Protein AF-A0A842SZ78-F1 (afdb_monomer_lite)

Sequence (292 aa):
MTEKSENNFEYILFEDLKNYINGLKKEDYGFSNILSNRIVTNATIIESKEFAILGAILKEITYEFRYYRQESELREGIKTLERLLNKYISQEYLDLMEIIKDYQDYFKKYRDIIQIDYEQYTTNIDFSLFTVRYCINFLLNEISEQSLPPKLDIIAYGILSEINRILKNTGSTPHILMLKIFLSYFSRLNEYYRYILLTEQKSTKWSENYKKIREKLISGLEKFNNDEEFLLFITELIFDICKQWRLMFMRFLELPKPRLSEKPVFVPEDIKNNLESMVSNLISSELEDEEK

pLDDT: mean 85.87, std 14.57, range [33.53, 98.38]

Structure (mmCIF, N/CA/C/O backbone):
data_AF-A0A842SZ78-F1
#
_entry.id   AF-A0A842SZ78-F1
#
loop_
_atom_site.group_PDB
_atom_site.id
_atom_site.type_symbol
_atom_site.label_atom_id
_atom_site.label_alt_id
_atom_site.label_comp_id
_atom_site.label_asym_id
_atom_site.label_entity_id
_atom_site.label_seq_id
_atom_site.pdbx_PDB_ins_code
_atom_site.Cartn_x
_atom_site.Cartn_y
_atom_site.Cartn_z
_atom_site.occupancy
_atom_site.B_iso_or_equiv
_atom_site.auth_seq_id
_atom_site.auth_comp_id
_atom_site.auth_asym_id
_atom_site.auth_atom_id
_atom_site.pdbx_PDB_model_num
ATOM 1 N N . MET A 1 1 ? 26.358 -16.846 20.271 1.00 47.09 1 MET A N 1
ATOM 2 C CA . MET A 1 1 ? 27.208 -15.721 20.727 1.00 47.09 1 MET A CA 1
ATOM 3 C C . MET A 1 1 ? 28.333 -15.668 19.718 1.00 47.09 1 MET A C 1
ATOM 5 O O . MET A 1 1 ? 29.071 -16.634 19.669 1.00 47.09 1 MET A O 1
ATOM 9 N N . THR A 1 2 ? 28.377 -14.781 18.735 1.00 36.84 2 THR A N 1
ATOM 10 C CA . THR A 1 2 ? 28.246 -13.311 18.650 1.00 36.84 2 THR A CA 1
ATOM 11 C C . THR A 1 2 ? 27.836 -13.014 17.196 1.00 36.84 2 THR A C 1
ATOM 13 O O . THR A 1 2 ? 28.387 -13.646 16.309 1.00 36.84 2 THR A O 1
ATOM 16 N N . GLU A 1 3 ? 26.776 -12.265 16.903 1.00 33.53 3 GLU A N 1
ATOM 17 C CA . GLU A 1 3 ? 26.789 -10.802 16.748 1.00 33.53 3 GLU A CA 1
ATOM 18 C C . GLU A 1 3 ? 25.454 -10.220 17.246 1.00 33.53 3 GLU A C 1
ATOM 20 O O . GLU A 1 3 ? 24.413 -10.313 16.606 1.00 33.53 3 GLU A O 1
ATOM 25 N N . LYS A 1 4 ? 25.477 -9.648 18.450 1.00 44.12 4 LYS A N 1
ATOM 26 C CA . LYS A 1 4 ? 24.409 -8.811 19.009 1.00 44.12 4 LYS A CA 1
ATOM 27 C C . LYS A 1 4 ? 25.041 -7.442 19.258 1.00 44.12 4 LYS A C 1
ATOM 29 O O . LYS A 1 4 ? 25.344 -7.121 20.400 1.00 44.12 4 LYS A O 1
ATOM 34 N N . SER A 1 5 ? 25.338 -6.692 18.197 1.00 46.78 5 SER A N 1
ATOM 35 C CA . SER A 1 5 ? 25.679 -5.263 18.295 1.00 46.78 5 SER A CA 1
ATOM 36 C C . SER A 1 5 ? 25.820 -4.603 16.919 1.00 46.78 5 SER A C 1
ATOM 38 O O . SER A 1 5 ? 26.907 -4.171 16.560 1.00 46.78 5 SER A O 1
ATOM 40 N N . GLU A 1 6 ? 24.732 -4.456 16.170 1.00 43.34 6 GLU A N 1
ATOM 41 C CA . GLU A 1 6 ? 24.643 -3.379 15.178 1.00 43.34 6 GLU A CA 1
ATOM 42 C C . GLU A 1 6 ? 23.270 -2.728 15.341 1.00 43.34 6 GLU A C 1
ATOM 44 O O . GLU A 1 6 ? 22.262 -3.256 14.894 1.00 43.34 6 GLU A O 1
ATOM 49 N N . ASN A 1 7 ? 23.250 -1.660 16.147 1.00 52.38 7 ASN A N 1
ATOM 50 C CA . ASN A 1 7 ? 22.173 -0.690 16.357 1.00 52.38 7 ASN A CA 1
ATOM 51 C C . ASN A 1 7 ? 20.764 -1.155 15.963 1.00 52.38 7 ASN A C 1
ATOM 53 O O . ASN A 1 7 ? 20.345 -0.969 14.821 1.00 52.38 7 ASN A O 1
ATOM 57 N N . ASN A 1 8 ? 19.997 -1.673 16.929 1.00 72.25 8 ASN A N 1
ATOM 58 C CA . ASN A 1 8 ? 18.567 -1.863 16.716 1.00 72.25 8 ASN A CA 1
ATOM 59 C C . ASN A 1 8 ? 17.895 -0.480 16.610 1.00 72.25 8 ASN A C 1
ATOM 61 O O . ASN A 1 8 ? 17.438 0.067 17.607 1.00 72.25 8 ASN A O 1
ATOM 65 N N . PHE A 1 9 ? 17.880 0.100 15.410 1.00 89.38 9 PHE A N 1
ATOM 66 C CA . PHE A 1 9 ? 17.215 1.363 15.095 1.00 89.38 9 PHE A CA 1
ATOM 67 C C . PHE A 1 9 ? 15.686 1.217 14.998 1.00 89.38 9 PHE A C 1
ATOM 69 O O . PHE A 1 9 ? 15.006 2.206 14.728 1.00 89.38 9 PHE A O 1
ATOM 76 N N . GLU A 1 10 ? 15.112 0.032 15.245 1.00 88.81 10 GLU A N 1
ATOM 77 C CA . GLU A 1 10 ? 13.655 -0.170 15.222 1.00 88.81 10 GLU A CA 1
ATOM 78 C C . GLU A 1 10 ? 12.932 0.703 16.249 1.00 88.81 10 GLU A C 1
ATOM 80 O O . GLU A 1 10 ? 11.773 1.056 16.034 1.00 88.81 10 GLU A O 1
ATOM 85 N N . TYR A 1 11 ? 13.605 1.138 17.325 1.00 91.38 11 TYR A N 1
ATOM 86 C CA . TYR A 1 11 ? 13.014 2.093 18.269 1.00 91.38 11 TYR A CA 1
ATOM 87 C C . TYR A 1 11 ? 12.522 3.370 17.565 1.00 91.38 11 TYR A C 1
ATOM 89 O O . TYR A 1 11 ? 11.482 3.902 17.950 1.00 91.38 11 TYR A O 1
ATOM 97 N N . ILE A 1 12 ? 13.203 3.816 16.498 1.00 94.31 12 ILE A N 1
ATOM 98 C CA . ILE A 1 12 ? 12.802 4.978 15.688 1.00 94.31 12 ILE A CA 1
ATOM 99 C C . ILE A 1 12 ? 11.458 4.709 15.002 1.00 94.31 12 ILE A C 1
ATOM 101 O O . ILE A 1 12 ? 10.605 5.590 14.939 1.00 94.31 12 ILE A O 1
ATOM 105 N N . LEU A 1 13 ? 11.226 3.482 14.527 1.00 95.38 13 LEU A N 1
ATOM 106 C CA . LEU A 1 13 ? 9.965 3.103 13.887 1.00 95.38 13 LEU A CA 1
ATOM 107 C C . LEU A 1 13 ? 8.812 3.065 14.893 1.00 95.38 13 LEU A C 1
ATOM 109 O O . LEU A 1 13 ? 7.712 3.532 14.595 1.00 95.38 13 LEU A O 1
ATOM 113 N N . PHE A 1 14 ? 9.062 2.590 16.114 1.00 95.38 14 PHE A N 1
ATOM 114 C CA . PHE A 1 14 ? 8.081 2.676 17.197 1.00 95.38 14 PHE A CA 1
ATOM 115 C C . PHE A 1 14 ? 7.803 4.127 17.622 1.00 95.38 14 PHE A C 1
ATOM 117 O O . PHE A 1 14 ? 6.658 4.472 17.924 1.00 95.38 14 PHE A O 1
ATOM 124 N N . GLU A 1 15 ? 8.813 5.000 17.631 1.00 95.69 15 GLU A N 1
ATOM 125 C CA . GLU A 1 15 ? 8.626 6.440 17.841 1.00 95.69 15 GLU A CA 1
ATOM 126 C C . GLU A 1 15 ? 7.799 7.080 16.720 1.00 95.69 15 GLU A C 1
ATOM 128 O O . GLU A 1 15 ? 6.900 7.877 17.001 1.00 95.69 15 GLU A O 1
ATOM 133 N N . ASP A 1 16 ? 8.031 6.703 15.462 1.00 97.44 16 ASP A N 1
ATOM 134 C CA . ASP A 1 16 ? 7.222 7.158 14.332 1.00 97.44 16 ASP A CA 1
ATOM 135 C C . ASP A 1 16 ? 5.757 6.697 14.467 1.00 97.44 16 ASP A C 1
ATOM 137 O O . ASP A 1 16 ? 4.851 7.501 14.235 1.00 97.44 16 ASP A O 1
ATOM 141 N N . LEU A 1 17 ? 5.492 5.464 14.928 1.00 97.19 17 LEU A N 1
ATOM 142 C CA . LEU A 1 17 ? 4.129 4.994 15.227 1.00 97.19 17 LEU A CA 1
ATOM 143 C C . LEU A 1 17 ? 3.461 5.803 16.349 1.00 97.19 17 LEU A C 1
ATOM 145 O O . LEU A 1 17 ? 2.297 6.188 16.223 1.00 97.19 17 LEU A O 1
ATOM 149 N N . LYS A 1 18 ? 4.186 6.113 17.432 1.00 97.19 18 LYS A N 1
ATOM 150 C CA . LYS A 1 18 ? 3.672 6.971 18.518 1.00 97.19 18 LYS A CA 1
ATOM 151 C C . LYS A 1 18 ? 3.321 8.366 18.003 1.00 97.19 18 LYS A C 1
ATOM 153 O O . LYS A 1 18 ? 2.263 8.905 18.327 1.00 97.19 18 LYS A O 1
ATOM 158 N N . ASN A 1 19 ? 4.185 8.946 17.173 1.00 98.12 19 ASN A N 1
ATOM 159 C CA . ASN A 1 19 ? 3.921 10.239 16.549 1.00 98.12 19 ASN A CA 1
ATOM 160 C C . ASN A 1 19 ? 2.743 10.176 15.572 1.00 98.12 19 ASN A C 1
ATOM 162 O O . ASN A 1 19 ? 1.975 11.134 15.494 1.00 98.12 19 ASN A O 1
ATOM 166 N N . TYR A 1 20 ? 2.555 9.050 14.881 1.00 98.38 20 TYR A N 1
ATOM 167 C CA . TYR A 1 20 ? 1.427 8.853 13.976 1.00 98.38 20 TYR A CA 1
ATOM 168 C C . TYR A 1 20 ? 0.117 8.871 14.767 1.00 98.38 20 TYR A C 1
ATOM 170 O O . TYR A 1 20 ? -0.786 9.630 14.429 1.00 98.38 20 TYR A O 1
ATOM 178 N N . ILE A 1 21 ? 0.055 8.155 15.897 1.00 97.75 21 ILE A N 1
ATOM 179 C CA . ILE A 1 21 ? -1.079 8.218 16.835 1.00 97.75 21 ILE A CA 1
ATOM 180 C C . ILE A 1 21 ? -1.319 9.657 17.321 1.00 97.75 21 ILE A C 1
ATOM 182 O O . ILE A 1 21 ? -2.464 10.102 17.381 1.00 97.75 21 ILE A O 1
ATOM 186 N N . ASN A 1 22 ? -0.265 10.411 17.649 1.00 97.19 22 ASN A N 1
ATOM 187 C CA . ASN A 1 22 ? -0.411 11.810 18.065 1.00 97.19 22 ASN A CA 1
ATOM 188 C C . ASN A 1 22 ? -1.000 12.693 16.952 1.00 97.19 22 ASN A C 1
ATOM 190 O O . ASN A 1 22 ? -1.802 13.578 17.251 1.00 97.19 22 ASN A O 1
ATOM 194 N N . GLY A 1 23 ? -0.631 12.445 15.692 1.00 96.50 23 GLY A N 1
ATOM 195 C CA . GLY A 1 23 ? -1.237 13.083 14.522 1.00 96.50 23 GLY A CA 1
ATOM 196 C C . GLY A 1 23 ? -2.730 12.786 14.419 1.00 96.50 23 GLY A C 1
ATOM 197 O O . GLY A 1 23 ? -3.529 13.716 14.328 1.00 96.50 23 GLY A O 1
ATOM 198 N N . LEU A 1 24 ? -3.114 11.512 14.553 1.00 95.31 24 LEU A N 1
ATOM 199 C CA . LEU A 1 24 ? -4.521 11.098 14.557 1.00 95.31 24 LEU A CA 1
ATOM 200 C C . LEU A 1 24 ? -5.332 11.781 15.665 1.00 95.31 24 LEU A C 1
ATOM 202 O O . LEU A 1 24 ? -6.426 12.273 15.411 1.00 95.31 24 LEU A O 1
ATOM 206 N N . LYS A 1 25 ? -4.792 11.845 16.889 1.00 94.06 25 LYS A N 1
ATOM 207 C CA . LYS A 1 25 ? -5.456 12.476 18.047 1.00 94.06 25 LYS A CA 1
ATOM 208 C C . LYS A 1 25 ? -5.696 13.969 17.871 1.00 94.06 25 LYS A C 1
ATOM 210 O O . LYS A 1 25 ? -6.620 14.508 18.469 1.00 94.06 25 LYS A O 1
ATOM 215 N N . LYS A 1 26 ? -4.837 14.631 17.097 1.00 95.06 26 LYS A N 1
ATOM 216 C CA . LYS A 1 26 ? -4.956 16.050 16.752 1.00 95.06 26 LYS A CA 1
ATOM 217 C C . LYS A 1 26 ? -5.737 16.281 15.457 1.00 95.06 26 LYS A C 1
ATOM 219 O O . LYS A 1 26 ? -5.814 17.423 15.021 1.00 95.06 26 LYS A O 1
ATOM 224 N N . GLU A 1 27 ? -6.264 15.217 14.849 1.00 93.25 27 GLU A N 1
ATOM 225 C CA . GLU A 1 27 ? -6.948 15.248 13.553 1.00 93.25 27 GLU A CA 1
ATOM 226 C C . GLU A 1 27 ? -6.064 15.842 12.425 1.00 93.25 27 GLU A C 1
ATOM 228 O O . GLU A 1 27 ? -6.554 16.312 11.400 1.00 93.25 27 GLU A O 1
ATOM 233 N N . ASP A 1 28 ? -4.730 15.778 12.578 1.00 95.00 28 ASP A N 1
ATOM 234 C CA . ASP A 1 28 ? -3.754 16.202 11.567 1.00 95.00 28 ASP A CA 1
ATOM 235 C C . ASP A 1 28 ? -3.396 15.019 10.653 1.00 95.00 28 ASP A C 1
ATOM 237 O O . ASP A 1 28 ? -2.376 14.323 10.789 1.00 95.00 28 ASP A O 1
ATOM 241 N N . TYR A 1 29 ? -4.294 14.749 9.707 1.00 93.25 29 TYR A N 1
ATOM 242 C CA . TYR A 1 29 ? -4.143 13.656 8.743 1.00 93.25 29 TYR A CA 1
ATOM 243 C C . TYR A 1 29 ? -3.028 13.922 7.723 1.00 93.25 29 TYR A C 1
ATOM 245 O O . TYR A 1 29 ? -2.436 12.977 7.199 1.00 93.25 29 TYR A O 1
ATOM 253 N N . GLY A 1 30 ? -2.693 15.193 7.471 1.00 94.19 30 GLY A N 1
ATOM 254 C CA . GLY A 1 30 ? -1.549 15.571 6.642 1.00 94.19 30 GLY A CA 1
ATOM 255 C C . GLY A 1 30 ? -0.237 15.117 7.278 1.00 94.19 30 GLY A C 1
ATOM 256 O O . GLY A 1 30 ? 0.564 14.433 6.635 1.00 94.19 30 GLY A O 1
ATOM 257 N N . PHE A 1 31 ? -0.060 15.408 8.568 1.00 95.75 31 PHE A N 1
ATOM 258 C CA . PHE A 1 31 ? 1.073 14.931 9.355 1.00 95.75 31 PHE A CA 1
ATOM 259 C C . PHE A 1 31 ? 1.101 13.402 9.472 1.00 95.75 31 PHE A C 1
ATOM 261 O O . PHE A 1 31 ? 2.152 12.790 9.276 1.00 95.75 31 PHE A O 1
ATOM 268 N N . SER A 1 32 ? -0.052 12.766 9.692 1.00 96.88 32 SER A N 1
ATOM 269 C CA . SER A 1 32 ? -0.165 11.298 9.735 1.00 96.88 32 SER A CA 1
ATOM 270 C C . SER A 1 32 ? 0.261 10.656 8.403 1.00 96.88 32 SER A C 1
ATOM 272 O O . SER A 1 32 ? 1.042 9.702 8.381 1.00 96.88 32 SER A O 1
ATOM 274 N N . ASN A 1 33 ? -0.139 11.237 7.267 1.00 94.81 33 ASN A N 1
ATOM 275 C CA . ASN A 1 33 ? 0.314 10.804 5.944 1.00 94.81 33 ASN A CA 1
ATOM 276 C C . ASN A 1 33 ? 1.833 10.996 5.764 1.00 94.81 33 ASN A C 1
ATOM 278 O O . ASN A 1 33 ? 2.501 10.105 5.236 1.00 94.81 33 ASN A O 1
ATOM 282 N N . ILE A 1 34 ? 2.419 12.104 6.234 1.00 95.56 34 ILE A N 1
ATOM 283 C CA . ILE A 1 34 ? 3.882 12.298 6.224 1.00 95.56 34 ILE A CA 1
ATOM 284 C C . ILE A 1 34 ? 4.578 11.196 7.032 1.00 95.56 34 ILE A C 1
ATOM 286 O O . ILE A 1 34 ? 5.536 10.594 6.543 1.00 95.56 34 ILE A O 1
ATOM 290 N N . LEU A 1 35 ? 4.076 10.892 8.228 1.00 97.81 35 LEU A N 1
ATOM 291 C CA . LEU A 1 35 ? 4.635 9.853 9.088 1.00 97.81 35 LEU A CA 1
ATOM 292 C C . LEU A 1 35 ? 4.511 8.458 8.483 1.00 97.81 35 LEU A C 1
ATOM 294 O O . LEU A 1 35 ? 5.480 7.713 8.532 1.00 97.81 35 LEU A O 1
ATOM 298 N N . SER A 1 36 ? 3.400 8.121 7.822 1.00 97.44 36 SER A N 1
ATOM 299 C CA . SER A 1 36 ? 3.283 6.840 7.108 1.00 97.44 36 SER A CA 1
ATOM 300 C C . SER A 1 36 ? 4.388 6.668 6.052 1.00 97.44 36 SER A C 1
ATOM 302 O O . SER A 1 36 ? 5.045 5.631 5.992 1.00 97.44 36 SER A O 1
ATOM 304 N N . ASN A 1 37 ? 4.700 7.722 5.286 1.00 95.94 37 ASN A N 1
ATOM 305 C CA . ASN A 1 37 ? 5.806 7.702 4.325 1.00 95.94 37 ASN A CA 1
ATOM 306 C C . ASN A 1 37 ? 7.177 7.634 5.012 1.00 95.94 37 ASN A C 1
ATOM 308 O O . ASN A 1 37 ? 8.098 7.007 4.480 1.00 95.94 37 ASN A O 1
ATOM 312 N N . ARG A 1 38 ? 7.332 8.284 6.171 1.00 96.75 38 ARG A N 1
ATOM 313 C CA . ARG A 1 38 ? 8.558 8.227 6.974 1.00 96.75 38 ARG A CA 1
ATOM 314 C C . ARG A 1 38 ? 8.800 6.821 7.511 1.00 96.75 38 ARG A C 1
ATOM 316 O O . ARG A 1 38 ? 9.901 6.326 7.318 1.00 96.75 38 ARG A O 1
ATOM 323 N N . ILE A 1 39 ? 7.777 6.163 8.055 1.00 97.94 39 ILE A N 1
ATOM 324 C CA . ILE A 1 39 ? 7.836 4.766 8.503 1.00 97.94 39 ILE A CA 1
ATOM 325 C C . ILE A 1 39 ? 8.307 3.881 7.351 1.00 97.94 39 ILE A C 1
ATOM 327 O O . ILE A 1 39 ? 9.286 3.166 7.511 1.00 97.94 39 ILE A O 1
ATOM 331 N N . VAL A 1 40 ? 7.697 3.997 6.162 1.00 97.56 40 VAL A N 1
ATOM 332 C CA . VAL A 1 40 ? 8.154 3.249 4.975 1.00 97.56 40 VAL A CA 1
ATOM 333 C C . VAL A 1 40 ? 9.622 3.552 4.660 1.00 97.56 40 VAL A C 1
ATOM 335 O O . VAL A 1 40 ? 10.393 2.635 4.418 1.00 97.56 40 VAL A O 1
ATOM 338 N N . THR A 1 41 ? 10.034 4.824 4.681 1.00 96.94 41 THR A N 1
ATOM 339 C CA . THR A 1 41 ? 11.429 5.219 4.396 1.00 96.94 41 THR A CA 1
ATOM 340 C C . THR A 1 41 ? 12.404 4.602 5.391 1.00 96.94 41 THR A C 1
ATOM 342 O O . THR A 1 41 ? 13.341 3.919 4.984 1.00 96.94 41 THR A O 1
ATOM 345 N N . ASN A 1 42 ? 12.170 4.818 6.681 1.00 97.12 42 ASN A N 1
ATOM 346 C CA . ASN A 1 42 ? 13.030 4.349 7.757 1.00 97.12 42 ASN A CA 1
ATOM 347 C C . ASN A 1 42 ? 13.097 2.818 7.753 1.00 97.12 42 ASN A C 1
ATOM 349 O O . ASN A 1 42 ? 14.187 2.258 7.805 1.00 97.12 42 ASN A O 1
ATOM 353 N N . ALA A 1 43 ? 11.958 2.149 7.561 1.00 96.44 43 ALA A N 1
ATOM 354 C CA . ALA A 1 43 ? 11.879 0.698 7.474 1.00 96.44 43 ALA A CA 1
ATOM 355 C C . ALA A 1 43 ? 12.672 0.152 6.279 1.00 96.44 43 ALA A C 1
ATOM 357 O O . ALA A 1 43 ? 13.398 -0.824 6.420 1.00 96.44 43 ALA A O 1
ATOM 358 N N . THR A 1 44 ? 12.623 0.819 5.119 1.00 95.69 44 THR A N 1
ATOM 359 C CA . THR A 1 44 ? 13.429 0.414 3.952 1.00 95.69 44 THR A CA 1
ATOM 360 C C . THR A 1 44 ? 14.931 0.643 4.127 1.00 95.69 44 THR A C 1
ATOM 362 O O . THR A 1 44 ? 15.709 -0.048 3.480 1.00 95.69 44 THR A O 1
ATOM 365 N N . ILE A 1 45 ? 15.348 1.595 4.973 1.00 94.69 45 ILE A N 1
ATOM 366 C CA . ILE A 1 45 ? 16.766 1.861 5.270 1.00 94.69 45 ILE A CA 1
ATOM 367 C C . ILE A 1 45 ? 17.332 0.798 6.212 1.00 94.69 45 ILE A C 1
ATOM 369 O O . ILE A 1 45 ? 18.467 0.372 6.026 1.00 94.69 45 ILE A O 1
ATOM 373 N N . ILE A 1 46 ? 16.549 0.372 7.207 1.00 94.50 46 ILE A N 1
ATOM 374 C CA . ILE A 1 46 ? 16.978 -0.623 8.203 1.00 94.50 46 ILE A CA 1
ATOM 375 C C . ILE A 1 46 ? 16.542 -2.055 7.856 1.00 94.50 46 ILE A C 1
ATOM 377 O O . ILE A 1 46 ? 16.653 -2.950 8.682 1.00 94.50 46 ILE A O 1
ATOM 381 N N . GLU A 1 47 ? 16.033 -2.261 6.640 1.00 94.44 47 GLU A N 1
ATOM 382 C CA . GLU A 1 47 ? 15.565 -3.547 6.107 1.00 94.44 47 GLU A CA 1
ATOM 383 C C . GLU A 1 47 ? 14.440 -4.231 6.917 1.00 94.44 47 GLU A C 1
ATOM 385 O O . GLU A 1 47 ? 14.343 -5.456 6.948 1.00 94.44 47 GLU A O 1
ATOM 390 N N . SER A 1 48 ? 13.545 -3.449 7.534 1.00 94.69 48 SER A N 1
ATOM 391 C CA . SER A 1 48 ? 12.366 -3.978 8.231 1.00 94.69 48 SER A CA 1
ATOM 392 C C . SER A 1 48 ? 11.155 -4.083 7.300 1.00 94.69 48 SER A C 1
ATOM 394 O O . SER A 1 48 ? 10.581 -3.084 6.852 1.00 94.69 48 SER A O 1
ATOM 396 N N . LYS A 1 49 ? 10.730 -5.314 7.020 1.00 95.81 49 LYS A N 1
ATOM 397 C CA . LYS A 1 49 ? 9.625 -5.605 6.100 1.00 95.81 49 LYS A CA 1
ATOM 398 C C . LYS A 1 49 ? 8.269 -5.286 6.711 1.00 95.81 49 LYS A C 1
ATOM 400 O O . LYS A 1 49 ? 7.416 -4.672 6.068 1.00 95.81 49 LYS A O 1
ATOM 405 N N . GLU A 1 50 ? 8.094 -5.683 7.960 1.00 96.50 50 GLU A N 1
ATOM 406 C CA . GLU A 1 50 ? 6.877 -5.561 8.751 1.00 96.50 50 GLU A CA 1
ATOM 407 C C . GLU A 1 50 ? 6.466 -4.093 8.838 1.00 96.50 50 GLU A C 1
ATOM 409 O O . GLU A 1 50 ? 5.344 -3.728 8.485 1.00 96.50 50 GLU A O 1
ATOM 414 N N . PHE A 1 51 ? 7.408 -3.222 9.206 1.00 97.00 51 PHE A N 1
ATOM 415 C CA . PHE A 1 51 ? 7.155 -1.791 9.299 1.00 97.00 51 PHE A CA 1
ATOM 416 C C . PHE A 1 51 ? 6.969 -1.121 7.938 1.00 97.00 51 PHE A C 1
ATOM 418 O O . PHE A 1 51 ? 6.163 -0.197 7.830 1.00 97.00 51 PHE A O 1
ATOM 425 N N . ALA A 1 52 ? 7.655 -1.568 6.884 1.00 97.50 52 ALA A N 1
ATOM 426 C CA . ALA A 1 52 ? 7.437 -1.023 5.547 1.00 97.50 52 ALA A CA 1
ATOM 427 C C . ALA A 1 52 ? 6.012 -1.313 5.050 1.00 97.50 52 ALA A C 1
ATOM 429 O O . ALA A 1 52 ? 5.355 -0.430 4.494 1.00 97.50 52 ALA A O 1
ATOM 430 N N . ILE A 1 53 ? 5.511 -2.527 5.289 1.00 98.06 53 ILE A N 1
ATOM 431 C CA . ILE A 1 53 ? 4.142 -2.918 4.939 1.00 98.06 53 ILE A CA 1
ATOM 432 C C . ILE A 1 53 ? 3.132 -2.208 5.844 1.00 98.06 53 ILE A C 1
ATOM 434 O O . ILE A 1 53 ? 2.147 -1.668 5.340 1.00 98.06 53 ILE A O 1
ATOM 438 N N . LEU A 1 54 ? 3.398 -2.112 7.149 1.00 98.25 54 LEU A N 1
ATOM 439 C CA . LEU A 1 54 ? 2.563 -1.347 8.074 1.00 98.25 54 LEU A CA 1
ATOM 440 C C . LEU A 1 54 ? 2.462 0.122 7.647 1.00 98.25 54 LEU A C 1
ATOM 442 O O . LEU A 1 54 ? 1.362 0.651 7.539 1.00 98.25 54 LEU A O 1
ATOM 446 N N . GLY A 1 55 ? 3.579 0.779 7.332 1.00 98.06 55 GLY A N 1
ATOM 447 C CA . GLY A 1 55 ? 3.585 2.157 6.839 1.00 98.06 55 GLY A CA 1
ATOM 448 C C . GLY A 1 55 ? 2.788 2.322 5.540 1.00 98.06 55 GLY A C 1
ATOM 449 O O . GLY A 1 55 ? 2.061 3.304 5.384 1.00 98.06 55 GLY A O 1
ATOM 450 N N . ALA A 1 56 ? 2.854 1.337 4.639 1.00 97.88 56 ALA A N 1
ATOM 451 C CA . ALA A 1 56 ? 2.051 1.316 3.421 1.00 97.88 56 ALA A CA 1
ATOM 452 C C . ALA A 1 56 ? 0.546 1.187 3.698 1.00 97.88 56 ALA A C 1
ATOM 454 O O . ALA A 1 56 ? -0.250 1.922 3.113 1.00 97.88 56 ALA A O 1
ATOM 455 N N . ILE A 1 57 ? 0.161 0.317 4.632 1.00 98.25 57 ILE A N 1
ATOM 456 C CA . ILE A 1 57 ? -1.224 0.158 5.093 1.00 98.25 57 ILE A CA 1
ATOM 457 C C . ILE A 1 57 ? -1.730 1.446 5.751 1.00 98.25 57 ILE A C 1
ATOM 459 O O . ILE A 1 57 ? -2.810 1.928 5.417 1.00 98.25 57 ILE A O 1
ATOM 463 N N . LEU A 1 58 ? -0.945 2.045 6.651 1.00 98.12 58 LEU A N 1
ATOM 464 C CA . LEU A 1 58 ? -1.316 3.275 7.357 1.00 98.12 58 LEU A CA 1
ATOM 465 C C . LEU A 1 58 ? -1.548 4.443 6.402 1.00 98.12 58 LEU A C 1
ATOM 467 O O . LEU A 1 58 ? -2.464 5.242 6.611 1.00 98.12 58 LEU A O 1
ATOM 471 N N . LYS A 1 59 ? -0.763 4.519 5.324 1.00 95.88 59 LYS A N 1
ATOM 472 C CA . LYS A 1 59 ? -0.976 5.498 4.261 1.00 95.88 59 LYS A CA 1
ATOM 473 C C . LYS A 1 59 ? -2.340 5.326 3.592 1.00 95.88 59 LYS A C 1
ATOM 475 O O . LYS A 1 59 ? -3.049 6.312 3.397 1.00 95.88 59 LYS A O 1
ATOM 480 N N . GLU A 1 60 ? -2.712 4.093 3.255 1.00 94.12 60 GLU A N 1
ATOM 481 C CA . GLU A 1 60 ? -4.008 3.792 2.636 1.00 94.12 60 GLU A CA 1
ATOM 482 C C . GLU A 1 60 ? -5.168 4.076 3.605 1.00 94.12 60 GLU A C 1
ATOM 484 O O . GLU A 1 60 ? -6.126 4.740 3.216 1.00 94.12 60 GLU A O 1
ATOM 489 N N . ILE A 1 61 ? -5.052 3.692 4.882 1.00 94.88 61 ILE A N 1
ATOM 490 C CA . ILE A 1 61 ? -6.071 3.996 5.902 1.00 94.88 61 ILE A CA 1
ATOM 491 C C . ILE A 1 61 ? -6.230 5.513 6.095 1.00 94.88 61 ILE A C 1
ATOM 493 O O . ILE A 1 61 ? -7.350 6.019 6.101 1.00 94.88 61 ILE A O 1
ATOM 497 N N . THR A 1 62 ? -5.126 6.264 6.195 1.00 93.56 62 THR A N 1
ATOM 498 C CA . THR A 1 62 ? -5.181 7.735 6.327 1.00 93.56 62 THR A CA 1
ATOM 499 C C . THR A 1 62 ? -5.883 8.371 5.131 1.00 93.56 62 THR A C 1
ATOM 501 O O . THR A 1 62 ? -6.666 9.306 5.284 1.00 93.56 62 THR A O 1
ATOM 504 N N . TYR A 1 63 ? -5.616 7.865 3.925 1.00 89.12 63 TYR A N 1
ATOM 505 C CA . TYR A 1 63 ? -6.270 8.345 2.713 1.00 89.12 63 TYR A CA 1
ATOM 506 C C . TYR A 1 63 ? -7.780 8.085 2.725 1.00 89.12 63 TYR A C 1
ATOM 508 O O . TYR A 1 63 ? -8.541 8.878 2.171 1.00 89.12 63 TYR A O 1
ATOM 516 N N . GLU A 1 64 ? -8.225 7.005 3.366 1.00 88.25 64 GLU A N 1
ATOM 517 C CA . GLU A 1 64 ? -9.637 6.644 3.456 1.00 88.25 64 GLU A CA 1
ATOM 518 C C . GLU A 1 64 ? -10.442 7.551 4.400 1.00 88.25 64 GLU A C 1
ATOM 520 O O . GLU A 1 64 ? -11.643 7.718 4.185 1.00 88.25 64 GLU A O 1
ATOM 525 N N . PHE A 1 65 ? -9.802 8.226 5.364 1.00 89.31 65 PHE A N 1
ATOM 526 C CA . PHE A 1 65 ? -10.476 9.146 6.297 1.00 89.31 65 PHE A CA 1
ATOM 527 C C . PHE A 1 65 ? -11.274 10.252 5.612 1.00 89.31 65 PHE A C 1
ATOM 529 O O . PHE A 1 65 ? -12.328 10.646 6.102 1.00 89.31 65 PHE A O 1
ATOM 536 N N . ARG A 1 66 ? -10.836 10.698 4.431 1.00 85.38 66 ARG A N 1
ATOM 537 C CA . ARG A 1 66 ? -11.551 11.716 3.650 1.00 85.38 66 ARG A CA 1
ATOM 538 C C . ARG A 1 66 ? -12.920 11.261 3.130 1.00 85.38 66 ARG A C 1
ATOM 540 O O . ARG A 1 66 ? -13.666 12.090 2.622 1.00 85.38 66 ARG A O 1
ATOM 547 N N . TYR A 1 67 ? -13.208 9.959 3.156 1.00 84.31 67 TYR A N 1
ATOM 548 C CA . TYR A 1 67 ? -14.478 9.408 2.685 1.00 84.31 67 TYR A CA 1
ATOM 549 C C . TYR A 1 67 ? -15.497 9.184 3.804 1.00 84.31 67 TYR A C 1
ATOM 551 O O . TYR A 1 67 ? -16.638 8.840 3.503 1.00 84.31 67 TYR A O 1
ATOM 559 N N . TYR A 1 68 ? -15.109 9.364 5.068 1.00 84.69 68 TYR A N 1
ATOM 560 C CA . TYR A 1 68 ? -16.052 9.292 6.177 1.00 84.69 68 TYR A CA 1
ATOM 561 C C . TYR A 1 68 ? -17.018 10.470 6.100 1.00 84.69 68 TYR A C 1
ATOM 563 O O . TYR A 1 68 ? -16.611 11.613 5.888 1.00 84.69 68 TYR A O 1
ATOM 571 N N . ARG A 1 69 ? -18.308 10.176 6.257 1.00 81.75 69 ARG A N 1
ATOM 572 C CA . ARG A 1 69 ? -19.376 11.177 6.158 1.00 81.75 69 ARG A CA 1
ATOM 573 C C . ARG A 1 69 ? -19.626 11.849 7.491 1.00 81.75 69 ARG A C 1
ATOM 575 O O . ARG A 1 69 ? -19.882 13.050 7.525 1.00 81.75 69 ARG A O 1
ATOM 582 N N . GLN A 1 70 ? -19.560 11.073 8.572 1.00 85.06 70 GLN A N 1
ATOM 583 C CA . GLN A 1 70 ? -19.802 11.562 9.917 1.00 85.06 70 GLN A CA 1
ATOM 584 C C . GLN A 1 70 ? -18.514 11.584 10.738 1.00 85.06 70 GLN A C 1
ATOM 586 O O . GLN A 1 70 ? -17.702 10.658 10.729 1.00 85.06 70 GLN A O 1
ATOM 591 N N . GLU A 1 71 ? -18.363 12.646 11.523 1.00 86.81 71 GLU A N 1
ATOM 592 C CA . GLU A 1 71 ? -17.242 12.815 12.449 1.00 86.81 71 GLU A CA 1
ATOM 593 C C . GLU A 1 71 ? -17.211 11.713 13.526 1.00 86.81 71 GLU A C 1
ATOM 595 O O . GLU A 1 71 ? -16.143 11.267 13.945 1.00 86.81 71 GLU A O 1
ATOM 600 N N . SER A 1 72 ? -18.381 11.229 13.953 1.00 88.31 72 SER A N 1
ATOM 601 C CA . SER A 1 72 ? -18.536 10.118 14.902 1.00 88.31 72 SER A CA 1
ATOM 602 C C . SER A 1 72 ? -17.912 8.819 14.385 1.00 88.31 72 SER A C 1
ATOM 604 O O . SER A 1 72 ? -17.147 8.175 15.104 1.00 88.31 72 SER A O 1
ATOM 606 N N . GLU A 1 73 ? -18.204 8.463 13.136 1.00 88.25 73 GLU A N 1
ATOM 607 C CA . GLU A 1 73 ? -17.691 7.269 12.462 1.00 88.25 73 GLU A CA 1
ATOM 608 C C . GLU A 1 73 ? -16.173 7.353 12.277 1.00 88.25 73 GLU A C 1
ATOM 610 O O . GLU A 1 73 ? -15.448 6.402 12.579 1.00 88.25 73 GLU A O 1
ATOM 615 N N . LEU A 1 74 ? -15.679 8.522 11.851 1.00 89.88 74 LEU A N 1
ATOM 616 C CA . LEU A 1 74 ? -14.249 8.783 11.700 1.00 89.88 74 LEU A CA 1
ATOM 617 C C . LEU A 1 74 ? -13.516 8.621 13.034 1.00 89.88 74 LEU A C 1
ATOM 619 O O . LEU A 1 74 ? -12.498 7.932 13.113 1.00 89.88 74 LEU A O 1
ATOM 623 N N . ARG A 1 75 ? -14.061 9.191 14.113 1.00 91.12 75 ARG A N 1
ATOM 624 C CA . ARG A 1 75 ? -13.510 9.043 15.466 1.00 91.12 75 ARG A CA 1
ATOM 625 C C . ARG A 1 75 ? -13.493 7.593 15.932 1.00 91.12 75 ARG A C 1
ATOM 627 O O . ARG A 1 75 ? -12.558 7.193 16.626 1.00 91.12 75 ARG A O 1
ATOM 634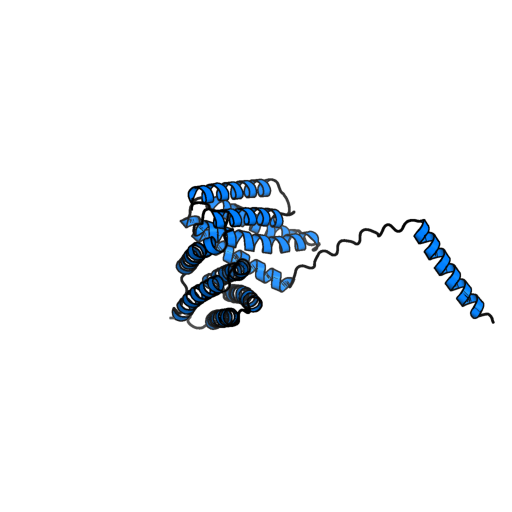 N N . GLU A 1 76 ? -14.494 6.795 15.573 1.00 91.38 76 GLU A N 1
ATOM 635 C CA . GLU A 1 76 ? -14.490 5.364 15.875 1.00 91.38 76 GLU A CA 1
ATOM 636 C C . GLU A 1 76 ? -13.389 4.626 15.098 1.00 91.38 76 GLU A C 1
ATOM 638 O O . GLU A 1 76 ? -12.657 3.818 15.682 1.00 91.38 76 GLU A O 1
ATOM 643 N N . GLY A 1 77 ? -13.234 4.939 13.808 1.00 91.88 77 GLY A N 1
ATOM 644 C CA . GLY A 1 77 ? -12.142 4.455 12.962 1.00 91.88 77 GLY A CA 1
ATOM 645 C C . GLY A 1 77 ? -10.771 4.768 13.554 1.00 91.88 77 GLY A C 1
ATOM 646 O O . GLY A 1 77 ? -9.940 3.870 13.707 1.00 91.88 77 GLY A O 1
ATOM 647 N N . ILE A 1 78 ? -10.558 6.018 13.969 1.00 94.25 78 ILE A N 1
ATOM 648 C CA . ILE A 1 78 ? -9.322 6.481 14.610 1.00 94.25 78 ILE A CA 1
ATOM 649 C C . ILE A 1 78 ? -9.063 5.728 15.917 1.00 94.25 78 ILE A C 1
ATOM 651 O O . ILE A 1 78 ? -7.960 5.227 16.114 1.00 94.25 78 ILE A O 1
ATOM 655 N N . LYS A 1 79 ? -10.068 5.581 16.792 1.00 94.50 79 LYS A N 1
ATOM 656 C CA . LYS A 1 79 ? -9.921 4.842 18.059 1.00 94.50 79 LYS A CA 1
ATOM 657 C C . LYS A 1 79 ? -9.548 3.378 17.839 1.00 94.50 79 LYS A C 1
ATOM 659 O O . LYS A 1 79 ? -8.726 2.832 18.575 1.00 94.50 79 LYS A O 1
ATOM 664 N N . THR A 1 80 ? -10.145 2.732 16.838 1.00 94.38 80 THR A N 1
ATOM 665 C CA . THR A 1 80 ? -9.805 1.343 16.507 1.00 94.38 80 THR A CA 1
ATOM 666 C C . THR A 1 80 ? -8.370 1.241 16.009 1.00 94.38 80 THR A C 1
ATOM 668 O O . THR A 1 80 ? -7.637 0.374 16.482 1.00 94.38 80 THR A O 1
ATOM 671 N N . LEU A 1 81 ? -7.949 2.149 15.124 1.00 95.69 81 LEU A N 1
ATOM 672 C CA . LEU A 1 81 ? -6.576 2.194 14.630 1.00 95.69 81 LEU A CA 1
ATOM 673 C C . LEU A 1 81 ? -5.571 2.478 15.754 1.00 95.69 81 LEU A C 1
ATOM 675 O O . LEU A 1 81 ? -4.565 1.787 15.859 1.00 95.69 81 LEU A O 1
ATOM 679 N N . GLU A 1 82 ? -5.861 3.433 16.640 1.00 96.31 82 GLU A N 1
ATOM 680 C CA . GLU A 1 82 ? -5.032 3.732 17.811 1.00 96.31 82 GLU A CA 1
ATOM 681 C C . GLU A 1 82 ? -4.833 2.489 18.687 1.00 96.31 82 GLU A C 1
ATOM 683 O O . GLU A 1 82 ? -3.714 2.201 19.109 1.00 96.31 82 GLU A O 1
ATOM 688 N N . ARG A 1 83 ? -5.899 1.728 18.953 1.00 95.62 83 ARG A N 1
ATOM 689 C CA . ARG A 1 83 ? -5.807 0.502 19.754 1.00 95.62 83 ARG A CA 1
ATOM 690 C C . ARG A 1 83 ? -4.909 -0.547 19.094 1.00 95.62 83 ARG A C 1
ATOM 692 O O . ARG A 1 83 ? -4.112 -1.165 19.795 1.00 95.62 83 ARG A O 1
ATOM 699 N N . LEU A 1 84 ? -5.025 -0.732 17.776 1.00 96.06 84 LEU A N 1
ATOM 700 C CA . LEU A 1 84 ? -4.162 -1.645 17.015 1.00 96.06 84 LEU A CA 1
ATOM 701 C C . LEU A 1 84 ? -2.694 -1.204 17.084 1.00 96.06 84 LEU A C 1
ATOM 703 O O . LEU A 1 84 ? -1.818 -2.002 17.396 1.00 96.06 84 LEU A O 1
ATOM 707 N N . LEU A 1 85 ? -2.426 0.086 16.886 1.00 96.50 85 LEU A N 1
ATOM 708 C CA . LEU A 1 85 ? -1.064 0.613 16.930 1.00 96.50 85 LEU A CA 1
ATOM 709 C C . LEU A 1 85 ? -0.447 0.554 18.333 1.00 96.50 85 LEU A C 1
ATOM 711 O O . LEU A 1 85 ? 0.729 0.232 18.468 1.00 96.50 85 LEU A O 1
ATOM 715 N N . ASN A 1 86 ? -1.225 0.807 19.388 1.00 96.19 86 ASN A N 1
ATOM 716 C CA . ASN A 1 86 ? -0.747 0.662 20.765 1.00 96.19 86 ASN A CA 1
ATOM 717 C C . ASN A 1 86 ? -0.390 -0.794 21.103 1.00 96.19 86 ASN A C 1
ATOM 719 O O . ASN A 1 86 ? 0.598 -1.027 21.797 1.00 96.19 86 ASN A O 1
ATOM 723 N N . LYS A 1 87 ? -1.152 -1.768 20.584 1.00 95.38 87 LYS A N 1
ATOM 724 C CA . LYS A 1 87 ? -0.826 -3.198 20.693 1.00 95.38 87 LYS A CA 1
ATOM 725 C C . LYS A 1 87 ? 0.535 -3.491 20.051 1.00 95.38 87 LYS A C 1
ATOM 727 O O . LYS A 1 87 ? 1.400 -4.047 20.721 1.00 95.38 87 LYS A O 1
ATOM 732 N N . TYR A 1 88 ? 0.770 -3.022 18.829 1.00 95.12 88 TYR A N 1
ATOM 733 C CA . TYR A 1 88 ? 2.055 -3.188 18.140 1.00 95.12 88 TYR A CA 1
ATOM 734 C C . TYR A 1 88 ? 3.224 -2.556 18.894 1.00 95.12 88 TYR A C 1
ATOM 736 O O . TYR A 1 88 ? 4.258 -3.187 19.084 1.00 95.12 88 TYR A O 1
ATOM 744 N N . ILE A 1 89 ? 3.045 -1.332 19.398 1.00 94.00 89 ILE A N 1
ATOM 745 C CA . ILE A 1 89 ? 4.070 -0.632 20.186 1.00 94.00 89 ILE A CA 1
ATOM 746 C C . ILE A 1 89 ? 4.437 -1.411 21.459 1.00 94.00 89 ILE A C 1
ATOM 748 O O . ILE A 1 89 ? 5.573 -1.324 21.916 1.00 94.00 89 ILE A O 1
ATOM 752 N N . SER A 1 90 ? 3.497 -2.167 22.034 1.00 91.50 90 SER A N 1
ATOM 753 C CA . SER A 1 90 ? 3.738 -2.960 23.244 1.00 91.50 90 SER A CA 1
ATOM 754 C C . SER A 1 90 ? 4.389 -4.324 23.008 1.00 91.50 90 SER A C 1
ATOM 756 O O . SER A 1 90 ? 4.904 -4.899 23.961 1.00 91.50 90 SER A O 1
ATOM 758 N N . GLN A 1 91 ? 4.346 -4.861 21.784 1.00 84.19 91 GLN A N 1
ATOM 759 C CA . GLN A 1 91 ? 4.727 -6.251 21.508 1.00 84.19 91 GLN A CA 1
ATOM 760 C C . GLN A 1 91 ? 6.240 -6.458 21.313 1.00 84.19 91 GLN A C 1
ATOM 762 O O . GLN A 1 91 ? 6.665 -7.605 21.240 1.00 84.19 91 GLN A O 1
ATOM 767 N N . GLU A 1 92 ? 7.057 -5.395 21.273 1.00 73.31 92 GLU A N 1
ATOM 768 C CA . GLU A 1 92 ? 8.511 -5.384 20.968 1.00 73.31 92 GLU A CA 1
ATOM 769 C C . GLU A 1 92 ? 8.910 -5.974 19.597 1.00 73.31 92 GLU A C 1
ATOM 771 O O . GLU A 1 92 ? 9.914 -5.551 19.033 1.00 73.31 92 GLU A O 1
ATOM 776 N N . TYR A 1 93 ? 8.113 -6.877 19.026 1.00 81.12 93 TYR A N 1
ATOM 777 C CA . TYR A 1 93 ? 8.220 -7.422 17.677 1.00 81.12 93 TYR A CA 1
ATOM 778 C C . TYR A 1 93 ? 6.870 -7.325 16.958 1.00 81.12 93 TYR A C 1
ATOM 780 O O . TYR A 1 93 ? 5.812 -7.319 17.591 1.00 81.12 93 TYR A O 1
ATOM 788 N N . LEU A 1 94 ? 6.909 -7.263 15.627 1.00 91.25 94 LEU A N 1
ATOM 789 C CA . LEU A 1 94 ? 5.718 -7.277 14.782 1.00 91.25 94 LEU A CA 1
ATOM 790 C C . LEU A 1 94 ? 5.653 -8.582 13.996 1.00 91.25 94 LEU A C 1
ATOM 792 O O . LEU A 1 94 ? 6.659 -9.023 13.449 1.00 91.25 94 LEU A O 1
ATOM 796 N N . ASP A 1 95 ? 4.463 -9.171 13.913 1.00 94.12 95 ASP A N 1
ATOM 797 C CA . ASP A 1 95 ? 4.188 -10.280 13.006 1.00 94.12 95 ASP A CA 1
ATOM 798 C C . ASP A 1 95 ? 3.489 -9.761 11.744 1.00 94.12 95 ASP A C 1
ATOM 800 O O . ASP A 1 95 ? 2.476 -9.057 11.795 1.00 94.12 95 ASP A O 1
ATOM 804 N N . LEU A 1 96 ? 4.043 -10.102 10.581 1.00 95.00 96 LEU A N 1
ATOM 805 C CA . LEU A 1 96 ? 3.538 -9.610 9.306 1.00 95.00 96 LEU A CA 1
ATOM 806 C C . LEU A 1 96 ? 2.123 -10.118 8.994 1.00 95.00 96 LEU A C 1
ATOM 808 O O . LEU A 1 96 ? 1.294 -9.369 8.472 1.00 95.00 96 LEU A O 1
ATOM 812 N N . MET A 1 97 ? 1.828 -11.379 9.309 1.00 95.19 97 MET A N 1
ATOM 813 C CA . MET A 1 97 ? 0.517 -11.966 9.033 1.00 95.19 97 MET A CA 1
ATOM 814 C C . MET A 1 97 ? -0.553 -11.387 9.961 1.00 95.19 97 MET A C 1
ATOM 816 O O . MET A 1 97 ? -1.687 -11.164 9.531 1.00 95.19 97 MET A O 1
ATOM 820 N N . GLU A 1 98 ? -0.184 -11.071 11.201 1.00 95.88 98 GLU A N 1
ATOM 821 C CA . GLU A 1 98 ? -1.009 -10.327 12.146 1.00 95.88 98 GLU A CA 1
ATOM 822 C C . GLU A 1 98 ? -1.343 -8.927 11.616 1.00 95.88 98 GLU A C 1
ATOM 824 O O . GLU A 1 98 ? -2.520 -8.570 11.586 1.00 95.88 98 GLU A O 1
ATOM 829 N N . ILE A 1 99 ? -0.363 -8.179 11.092 1.00 97.25 99 ILE A N 1
ATOM 830 C CA . ILE A 1 99 ? -0.597 -6.859 10.475 1.00 97.25 99 ILE A CA 1
ATOM 831 C C . ILE A 1 99 ? -1.614 -6.945 9.329 1.00 97.25 99 ILE A C 1
ATOM 833 O O . ILE A 1 99 ? -2.540 -6.133 9.243 1.00 97.25 99 ILE A O 1
ATOM 837 N N . ILE A 1 100 ? -1.451 -7.927 8.439 1.00 97.38 100 ILE A N 1
ATOM 838 C CA . ILE A 1 100 ? -2.332 -8.124 7.280 1.00 97.38 100 ILE A CA 1
ATOM 839 C C . ILE A 1 100 ? -3.754 -8.475 7.732 1.00 97.38 100 ILE A C 1
ATOM 841 O O . ILE A 1 100 ? -4.735 -7.962 7.183 1.00 97.38 100 ILE A O 1
ATOM 845 N N . LYS A 1 101 ? -3.878 -9.334 8.747 1.00 96.88 101 LYS A N 1
ATOM 846 C CA . LYS A 1 101 ? -5.167 -9.711 9.327 1.00 96.88 101 LYS A CA 1
ATOM 847 C C . LYS A 1 101 ? -5.855 -8.519 9.993 1.00 96.88 101 LYS A C 1
ATOM 849 O O . LYS A 1 101 ? -7.017 -8.252 9.695 1.00 96.88 101 LYS A O 1
ATOM 854 N N . ASP A 1 102 ? -5.136 -7.772 10.825 1.00 97.12 102 ASP A N 1
ATOM 855 C CA . ASP A 1 102 ? -5.663 -6.594 11.515 1.00 97.12 102 ASP A CA 1
ATOM 856 C C . ASP A 1 102 ? -6.089 -5.510 10.501 1.00 97.12 102 ASP A C 1
ATOM 858 O O . ASP A 1 102 ? -7.109 -4.845 10.700 1.00 97.12 102 ASP A O 1
ATOM 862 N N . TYR A 1 103 ? -5.394 -5.381 9.359 1.00 97.19 103 TYR A N 1
ATOM 863 C CA . TYR A 1 103 ? -5.840 -4.525 8.252 1.00 97.19 103 TYR A CA 1
ATOM 864 C C . TYR A 1 103 ? -7.142 -5.021 7.609 1.00 97.19 103 TYR A C 1
ATOM 866 O O . TYR A 1 103 ? -8.057 -4.229 7.377 1.00 97.19 103 TYR A O 1
ATOM 874 N N . GLN A 1 104 ? -7.264 -6.323 7.345 1.00 95.94 104 GLN A N 1
ATOM 875 C CA . GLN A 1 104 ? -8.491 -6.902 6.799 1.00 95.94 104 GLN A CA 1
ATOM 876 C C . GLN A 1 104 ? -9.695 -6.695 7.726 1.00 95.94 104 GLN A C 1
ATOM 878 O O . GLN A 1 104 ? -10.796 -6.403 7.244 1.00 95.94 104 GLN A O 1
ATOM 883 N N . ASP A 1 105 ? -9.494 -6.851 9.031 1.00 95.56 105 ASP A N 1
ATOM 884 C CA . ASP A 1 105 ? -10.534 -6.676 10.043 1.00 95.56 105 ASP A CA 1
ATOM 885 C C . ASP A 1 105 ? -10.924 -5.200 10.180 1.00 95.56 105 ASP A C 1
ATOM 887 O O . ASP A 1 105 ? -12.116 -4.875 10.210 1.00 95.56 105 ASP A O 1
ATOM 891 N N . TYR A 1 106 ? -9.939 -4.296 10.155 1.00 94.62 106 TYR A N 1
ATOM 892 C CA . TYR A 1 106 ? -10.178 -2.857 10.069 1.00 94.62 106 TYR A CA 1
ATOM 893 C C . TYR A 1 106 ? -11.011 -2.508 8.826 1.00 94.62 106 TYR A C 1
ATOM 895 O O . TYR A 1 106 ? -12.071 -1.892 8.936 1.00 94.62 106 TYR A O 1
ATOM 903 N N . PHE A 1 107 ? -10.585 -2.959 7.644 1.00 92.81 107 PHE A N 1
ATOM 904 C CA . PHE A 1 107 ? -11.274 -2.667 6.390 1.00 92.81 107 PHE A CA 1
ATOM 905 C C . PHE A 1 107 ? -12.706 -3.215 6.382 1.00 92.81 107 PHE A C 1
ATOM 907 O O . PHE A 1 107 ? -13.631 -2.496 6.023 1.00 92.81 107 PHE A O 1
ATOM 914 N N . LYS A 1 108 ? -12.928 -4.462 6.825 1.00 91.12 108 LYS A N 1
ATOM 915 C CA . LYS A 1 108 ? -14.280 -5.048 6.927 1.00 91.12 108 LYS A CA 1
ATOM 916 C C . LYS A 1 108 ? -15.211 -4.205 7.784 1.00 91.12 108 LYS A C 1
ATOM 918 O O . LYS A 1 108 ? -16.361 -4.023 7.405 1.00 91.12 108 LYS A O 1
ATOM 923 N N . LYS A 1 109 ? -14.717 -3.703 8.916 1.00 89.06 109 LYS A N 1
ATOM 924 C CA . LYS A 1 109 ? -15.517 -2.908 9.846 1.00 89.06 109 LYS A CA 1
ATOM 925 C C . LYS A 1 109 ? -15.911 -1.549 9.261 1.00 89.06 109 LYS A C 1
ATOM 927 O O . LYS A 1 109 ? -17.023 -1.093 9.498 1.00 89.06 109 LYS A O 1
ATOM 932 N N . TYR A 1 110 ? -15.008 -0.910 8.520 1.00 86.38 110 TYR A N 1
ATOM 933 C CA . TYR A 1 110 ? -15.172 0.483 8.098 1.00 86.38 110 TYR A CA 1
ATOM 934 C C . TYR A 1 110 ? -15.524 0.677 6.620 1.00 86.38 110 TYR A C 1
ATOM 936 O O . TYR A 1 110 ? -15.889 1.783 6.228 1.00 86.38 110 TYR A O 1
ATOM 944 N N . ARG A 1 111 ? -15.480 -0.367 5.784 1.00 81.56 111 ARG A N 1
ATOM 945 C CA . ARG A 1 111 ? -15.854 -0.245 4.364 1.00 81.56 111 ARG A CA 1
ATOM 946 C C . ARG A 1 111 ? -17.324 0.159 4.178 1.00 81.56 111 ARG A C 1
ATOM 948 O O . ARG A 1 111 ? -17.606 0.950 3.286 1.00 81.56 111 ARG A O 1
ATOM 955 N N . ASP A 1 112 ? -18.231 -0.356 5.016 1.00 72.38 112 ASP A N 1
ATOM 956 C CA . ASP A 1 112 ? -19.681 -0.143 4.879 1.00 72.38 112 ASP A CA 1
ATOM 957 C C . ASP A 1 112 ? -20.053 1.295 5.289 1.00 72.38 112 ASP A C 1
ATOM 959 O O . ASP A 1 112 ? -20.957 1.896 4.727 1.00 72.38 112 ASP A O 1
ATOM 963 N N . ILE A 1 113 ? -19.268 1.894 6.191 1.00 72.94 113 ILE A N 1
ATOM 964 C CA . ILE A 1 113 ? -19.361 3.310 6.586 1.00 72.94 113 ILE A CA 1
ATOM 965 C C . ILE A 1 113 ? -18.990 4.250 5.423 1.00 72.94 113 ILE A C 1
ATOM 967 O O . ILE A 1 113 ? -19.464 5.380 5.334 1.00 72.94 113 ILE A O 1
ATOM 971 N N . ILE A 1 114 ? -18.138 3.783 4.508 1.00 68.00 114 ILE A N 1
ATOM 972 C CA . ILE A 1 114 ? -17.679 4.538 3.335 1.00 68.00 114 ILE A CA 1
ATOM 973 C C . ILE A 1 114 ? -18.622 4.334 2.127 1.00 68.00 114 ILE A C 1
ATOM 975 O O . ILE A 1 114 ? -18.488 5.036 1.117 1.00 68.00 114 ILE A O 1
ATOM 979 N N . GLN A 1 115 ? -19.568 3.387 2.194 1.00 67.88 115 GLN A N 1
ATOM 980 C CA . GLN A 1 115 ? -20.532 3.150 1.118 1.00 67.88 115 GLN A CA 1
ATOM 981 C C . GLN A 1 115 ? -21.510 4.318 0.959 1.00 67.88 115 GLN A C 1
ATOM 983 O O . GLN A 1 115 ? -2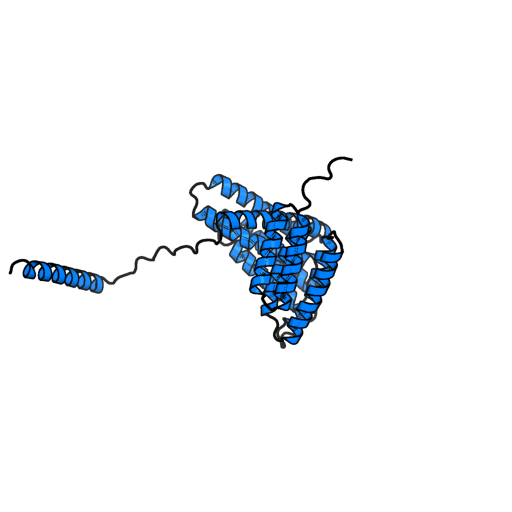1.711 5.161 1.836 1.00 67.88 115 GLN A O 1
ATOM 988 N N . ILE A 1 116 ? -22.112 4.380 -0.224 1.00 68.38 116 ILE A N 1
ATOM 989 C CA . ILE A 1 116 ? -23.146 5.355 -0.519 1.00 68.38 116 ILE A CA 1
ATOM 990 C C . ILE A 1 116 ? -24.487 4.844 0.007 1.00 68.38 116 ILE A C 1
ATOM 992 O O . ILE A 1 116 ? -24.829 3.701 -0.258 1.00 68.38 116 ILE A O 1
ATOM 996 N N . ASP A 1 117 ? -25.256 5.678 0.721 1.00 64.31 117 ASP A N 1
ATOM 997 C CA . ASP A 1 117 ? -26.435 5.239 1.504 1.00 64.31 117 ASP A CA 1
ATOM 998 C C . ASP A 1 117 ? -27.506 4.514 0.664 1.00 64.31 117 ASP A C 1
ATOM 1000 O O . ASP A 1 117 ? -28.296 3.726 1.186 1.00 64.31 117 ASP A O 1
ATOM 1004 N N . TYR A 1 118 ? -27.531 4.772 -0.647 1.00 71.81 118 TYR A N 1
ATOM 1005 C CA . TYR A 1 118 ? -28.434 4.144 -1.614 1.00 71.81 118 TYR A CA 1
ATOM 1006 C C . TYR A 1 118 ? -27.820 2.963 -2.393 1.00 71.81 118 TYR A C 1
ATOM 1008 O O . TYR A 1 118 ? -28.536 2.289 -3.130 1.00 71.81 118 TYR A O 1
ATOM 1016 N N . GLU A 1 119 ? -26.526 2.677 -2.241 1.00 71.69 119 GLU A N 1
ATOM 1017 C CA . GLU A 1 119 ? -25.856 1.503 -2.814 1.00 71.69 119 GLU A CA 1
ATOM 1018 C C . GLU A 1 119 ? -25.824 0.353 -1.799 1.00 71.69 119 GLU A C 1
ATOM 1020 O O . GLU A 1 119 ? -24.821 0.105 -1.137 1.00 71.69 119 GLU A O 1
ATOM 1025 N N . GLN A 1 120 ? -26.934 -0.374 -1.678 1.00 74.56 120 GLN A N 1
ATOM 1026 C CA . GLN A 1 120 ? -27.048 -1.503 -0.750 1.00 74.56 120 GLN A CA 1
ATOM 1027 C C . GLN A 1 120 ? -26.709 -2.823 -1.447 1.00 74.56 120 GLN A C 1
ATOM 1029 O O . GLN A 1 120 ? -27.586 -3.541 -1.929 1.00 74.56 120 GLN A O 1
ATOM 1034 N N . TYR A 1 121 ? -25.419 -3.145 -1.513 1.00 81.38 121 TYR A N 1
ATOM 1035 C CA . TYR A 1 121 ? -24.950 -4.433 -2.023 1.00 81.38 121 TYR A CA 1
ATOM 1036 C C . TYR A 1 121 ? -24.794 -5.448 -0.888 1.00 81.38 121 TYR A C 1
ATOM 1038 O O . TYR A 1 121 ? -24.244 -5.157 0.173 1.00 81.38 121 TYR A O 1
ATOM 1046 N N . THR A 1 122 ? -25.235 -6.683 -1.120 1.00 87.00 122 THR A N 1
ATOM 1047 C CA . THR A 1 122 ? -24.896 -7.798 -0.230 1.00 87.00 122 THR A CA 1
ATOM 1048 C C . THR A 1 122 ? -23.423 -8.161 -0.388 1.00 87.00 122 THR A C 1
ATOM 1050 O O . THR A 1 122 ? -22.910 -8.203 -1.508 1.00 87.00 122 THR A O 1
ATOM 1053 N N . THR A 1 123 ? -22.760 -8.511 0.717 1.00 90.50 123 THR A N 1
ATOM 1054 C CA . THR A 1 123 ? -21.390 -9.048 0.664 1.00 90.50 123 THR A CA 1
ATOM 1055 C C . THR A 1 123 ? -21.351 -10.284 -0.233 1.00 90.50 123 THR A C 1
ATOM 1057 O O . THR A 1 123 ? -22.101 -11.232 -0.013 1.00 90.50 123 THR A O 1
ATOM 1060 N N . ASN A 1 124 ? -20.463 -10.279 -1.226 1.00 94.06 124 ASN A N 1
ATOM 1061 C CA . ASN A 1 124 ? -20.271 -11.371 -2.170 1.00 94.06 124 ASN A CA 1
ATOM 1062 C C . ASN A 1 124 ? -18.785 -11.456 -2.546 1.00 94.06 124 ASN A C 1
ATOM 1064 O O . ASN A 1 124 ? -18.323 -10.841 -3.508 1.00 94.06 124 ASN A O 1
ATOM 1068 N N . ILE A 1 125 ? -18.038 -12.215 -1.743 1.00 94.38 125 ILE A N 1
ATOM 1069 C CA . ILE A 1 125 ? -16.590 -12.375 -1.911 1.00 94.38 125 ILE A CA 1
ATOM 1070 C C . ILE A 1 125 ? -16.256 -13.078 -3.232 1.00 94.38 125 ILE A C 1
ATOM 1072 O O . ILE A 1 125 ? -15.276 -12.706 -3.875 1.00 94.38 125 ILE A O 1
ATOM 1076 N N . ASP A 1 126 ? -17.089 -14.016 -3.685 1.00 95.94 126 ASP A N 1
ATOM 1077 C CA . ASP A 1 126 ? -16.878 -14.724 -4.952 1.00 95.94 126 ASP A CA 1
ATOM 1078 C C . ASP A 1 126 ? -16.942 -13.765 -6.145 1.00 95.94 126 ASP A C 1
ATOM 1080 O O . ASP A 1 126 ? -16.104 -13.824 -7.046 1.00 95.94 126 ASP A O 1
ATOM 1084 N N . PHE A 1 127 ? -17.888 -12.822 -6.126 1.00 95.88 127 PHE A N 1
ATOM 1085 C CA . PHE A 1 127 ? -17.978 -11.791 -7.156 1.00 95.88 127 PHE A CA 1
ATOM 1086 C C . PHE A 1 127 ? -16.815 -10.790 -7.085 1.00 95.88 127 PHE A C 1
ATOM 1088 O O . PHE A 1 127 ? -16.293 -10.387 -8.131 1.00 95.88 127 PHE A O 1
ATOM 1095 N N . SER A 1 128 ? -16.347 -10.438 -5.880 1.00 95.25 128 SER A N 1
ATOM 1096 C CA . SER A 1 128 ? -15.117 -9.651 -5.716 1.00 95.25 128 SER A CA 1
ATOM 1097 C C . SER A 1 128 ? -13.917 -10.356 -6.346 1.00 95.25 128 SER A C 1
ATOM 1099 O O . SER A 1 128 ? -13.201 -9.753 -7.142 1.00 95.25 128 SER A O 1
ATOM 1101 N N . LEU A 1 129 ? -13.720 -11.642 -6.045 1.00 96.12 129 LEU A N 1
ATOM 1102 C CA . LEU A 1 129 ? -12.629 -12.451 -6.591 1.00 96.12 129 LEU A CA 1
ATOM 1103 C C . LEU A 1 129 ? -12.716 -12.566 -8.111 1.00 96.12 129 LEU A C 1
ATOM 1105 O O . LEU A 1 129 ? -11.717 -12.368 -8.799 1.00 96.12 129 LEU A O 1
ATOM 1109 N N . PHE A 1 130 ? -13.908 -12.840 -8.640 1.00 96.69 130 PHE A N 1
ATOM 1110 C CA . PHE A 1 130 ? -14.152 -12.894 -10.077 1.00 96.69 130 PHE A CA 1
ATOM 1111 C C . PHE A 1 130 ? -13.762 -11.580 -10.767 1.00 96.69 130 PHE A C 1
ATOM 1113 O O . PHE A 1 130 ? -13.003 -11.586 -11.737 1.00 96.69 130 PHE A O 1
ATOM 1120 N N . THR A 1 131 ? -14.222 -10.449 -10.230 1.00 96.62 131 THR A N 1
ATOM 1121 C CA . THR A 1 131 ? -13.948 -9.118 -10.788 1.00 96.62 131 THR A CA 1
ATOM 1122 C C . THR A 1 131 ? -12.462 -8.772 -10.713 1.00 96.62 131 THR A C 1
ATOM 1124 O O . THR A 1 131 ? -11.891 -8.266 -11.679 1.00 96.62 131 THR A O 1
ATOM 1127 N N . VAL A 1 132 ? -11.805 -9.079 -9.592 1.00 97.38 132 VAL A N 1
ATOM 1128 C CA . VAL A 1 132 ? -10.366 -8.842 -9.424 1.00 97.38 132 VAL A CA 1
ATOM 1129 C C . VAL A 1 132 ? -9.564 -9.696 -10.406 1.00 97.38 132 VAL A C 1
ATOM 1131 O O . VAL A 1 132 ? -8.684 -9.164 -11.077 1.00 97.38 132 VAL A O 1
ATOM 1134 N N . ARG A 1 133 ? -9.904 -10.980 -10.581 1.00 96.88 133 ARG A N 1
ATOM 1135 C CA . ARG A 1 133 ? -9.273 -11.854 -11.589 1.00 96.88 133 ARG A CA 1
ATOM 1136 C C . ARG A 1 133 ? -9.453 -11.318 -13.004 1.00 96.88 133 ARG A C 1
ATOM 1138 O O . ARG A 1 133 ? -8.503 -11.321 -13.781 1.00 96.88 133 ARG A O 1
ATOM 1145 N N . TYR A 1 134 ? -10.643 -10.815 -13.328 1.00 97.44 134 TYR A N 1
ATOM 1146 C CA . TYR A 1 134 ? -10.889 -10.167 -14.614 1.00 97.44 134 TYR A CA 1
ATOM 1147 C C . TYR A 1 134 ? -9.967 -8.954 -14.818 1.00 97.44 134 TYR A C 1
ATOM 1149 O O . TYR A 1 134 ? -9.325 -8.838 -15.861 1.00 97.44 134 TYR A O 1
ATOM 1157 N N . CYS A 1 135 ? -9.834 -8.092 -13.805 1.00 97.25 135 CYS A N 1
ATOM 1158 C CA . CYS A 1 135 ? -8.940 -6.935 -13.860 1.00 97.25 135 CYS A CA 1
ATOM 1159 C C . CYS A 1 135 ? -7.464 -7.336 -14.004 1.00 97.25 135 CYS A C 1
ATOM 1161 O O . CYS A 1 135 ? -6.730 -6.705 -14.760 1.00 97.25 135 CYS A O 1
ATOM 1163 N N . ILE A 1 136 ? -7.028 -8.389 -13.309 1.00 96.44 136 ILE A N 1
ATOM 1164 C CA . ILE A 1 136 ? -5.666 -8.927 -13.427 1.00 96.44 136 ILE A CA 1
ATOM 1165 C C . ILE A 1 136 ? -5.405 -9.429 -14.847 1.00 96.44 136 ILE A C 1
ATOM 1167 O O . ILE A 1 136 ? -4.388 -9.076 -15.436 1.00 96.44 136 ILE A O 1
ATOM 1171 N N . ASN A 1 137 ? -6.327 -10.207 -15.418 1.00 95.81 137 ASN A N 1
ATOM 1172 C CA . ASN A 1 137 ? -6.189 -10.712 -16.784 1.00 95.81 137 ASN A CA 1
ATOM 1173 C C . ASN A 1 137 ? -6.135 -9.568 -17.802 1.00 95.81 137 ASN A C 1
ATOM 1175 O O . ASN A 1 137 ? -5.302 -9.585 -18.704 1.00 95.81 137 ASN A O 1
ATOM 1179 N N . PHE A 1 138 ? -6.975 -8.544 -17.624 1.00 94.62 138 PHE A N 1
ATOM 1180 C CA . PHE A 1 138 ? -6.916 -7.329 -18.432 1.00 94.62 138 PHE A CA 1
ATOM 1181 C C . PHE A 1 138 ? -5.540 -6.647 -18.330 1.00 94.62 138 PHE A C 1
ATOM 1183 O O . PHE A 1 138 ? -4.939 -6.334 -19.354 1.00 94.62 138 PHE A O 1
ATOM 1190 N N . LEU A 1 139 ? -4.993 -6.496 -17.117 1.00 93.38 139 LEU A N 1
ATOM 1191 C CA . LEU A 1 139 ? -3.657 -5.926 -16.909 1.00 93.38 139 LEU A CA 1
ATOM 1192 C C . LEU A 1 139 ? -2.559 -6.743 -17.592 1.00 93.38 139 LEU A C 1
ATOM 1194 O O . LEU A 1 139 ? -1.677 -6.173 -18.225 1.00 93.38 139 LEU A O 1
ATOM 1198 N N . LEU A 1 140 ? -2.592 -8.069 -17.453 1.00 92.88 140 LEU A N 1
ATOM 1199 C CA . LEU A 1 140 ? -1.604 -8.964 -18.055 1.00 92.88 140 LEU A CA 1
ATOM 1200 C C . LEU A 1 140 ? -1.605 -8.852 -19.584 1.00 92.88 140 LEU A C 1
ATOM 1202 O O . LEU A 1 140 ? -0.532 -8.774 -20.184 1.00 92.88 140 LEU A O 1
ATOM 1206 N N . ASN A 1 141 ? -2.788 -8.759 -20.196 1.00 91.31 141 ASN A N 1
ATOM 1207 C CA . ASN A 1 141 ? -2.924 -8.552 -21.636 1.00 91.31 141 ASN A CA 1
ATOM 1208 C C . ASN A 1 141 ? -2.316 -7.206 -22.060 1.00 91.31 141 ASN A C 1
ATOM 1210 O O . ASN A 1 141 ? -1.420 -7.191 -22.904 1.00 91.31 141 ASN A O 1
ATOM 1214 N N . GLU A 1 142 ? -2.693 -6.104 -21.401 1.00 89.31 142 GLU A N 1
ATOM 1215 C CA . GLU A 1 142 ? -2.140 -4.764 -21.669 1.00 89.31 142 GLU A CA 1
ATOM 1216 C C . GLU A 1 142 ? -0.614 -4.723 -21.520 1.00 89.31 142 GLU A C 1
ATOM 1218 O O . GLU A 1 142 ? 0.095 -4.112 -22.321 1.00 89.31 142 GLU A O 1
ATOM 1223 N N . ILE A 1 143 ? -0.081 -5.407 -20.503 1.00 88.19 143 ILE A N 1
ATOM 1224 C CA . ILE A 1 143 ? 1.360 -5.521 -20.305 1.00 88.19 143 ILE A CA 1
ATOM 1225 C C . ILE A 1 143 ? 1.986 -6.271 -21.475 1.00 88.19 143 ILE A C 1
ATOM 1227 O O . ILE A 1 143 ? 3.030 -5.838 -21.951 1.00 88.19 143 ILE A O 1
ATOM 1231 N N . SER A 1 144 ? 1.415 -7.393 -21.915 1.00 82.62 144 SER A N 1
ATOM 1232 C CA . SER A 1 144 ? 1.998 -8.242 -22.963 1.00 82.62 144 SER A CA 1
ATOM 1233 C C . SER A 1 144 ? 2.110 -7.536 -24.320 1.00 82.62 144 SER A C 1
ATOM 1235 O O . SER A 1 144 ? 3.101 -7.725 -25.026 1.00 82.62 144 SER A O 1
ATOM 1237 N N . GLU A 1 145 ? 1.152 -6.664 -24.634 1.00 79.62 145 GLU A N 1
ATOM 1238 C CA . GLU A 1 145 ? 1.064 -5.946 -25.908 1.00 79.62 145 GLU A CA 1
ATOM 1239 C C . GLU A 1 145 ? 1.990 -4.717 -25.979 1.00 79.62 145 GLU A C 1
ATOM 1241 O O . GLU A 1 145 ? 2.311 -4.238 -27.068 1.00 79.62 145 GLU A O 1
ATOM 1246 N N . GLN A 1 146 ? 2.472 -4.213 -24.835 1.00 68.62 146 GLN A N 1
ATOM 1247 C CA . GLN A 1 146 ? 3.286 -2.996 -24.763 1.00 68.62 146 GLN A CA 1
ATOM 1248 C C . GLN A 1 146 ? 4.783 -3.293 -24.559 1.00 68.62 146 GLN A C 1
ATOM 1250 O O . GLN A 1 146 ? 5.197 -4.033 -23.663 1.00 68.62 146 GLN A O 1
ATOM 1255 N N . SER A 1 147 ? 5.630 -2.682 -25.396 1.00 60.41 147 SER A N 1
ATOM 1256 C CA . SER A 1 147 ? 7.073 -2.965 -25.449 1.00 60.41 147 SER A CA 1
ATOM 1257 C C . SER A 1 147 ? 7.932 -2.099 -24.516 1.00 60.41 147 SER A C 1
ATOM 1259 O O . SER A 1 147 ? 8.909 -2.601 -23.964 1.00 60.41 147 SER A O 1
ATOM 1261 N N . LEU A 1 148 ? 7.582 -0.831 -24.294 1.00 57.34 148 LEU A N 1
ATOM 1262 C CA . LEU A 1 148 ? 8.337 0.147 -23.493 1.00 57.34 148 LEU A CA 1
ATOM 1263 C C . LEU A 1 148 ? 7.371 1.216 -23.003 1.00 57.34 148 LEU A C 1
ATOM 1265 O O . LEU A 1 148 ? 6.481 1.555 -23.766 1.00 57.34 148 LEU A O 1
ATOM 1269 N N . PRO A 1 149 ? 7.513 1.761 -21.789 1.00 60.12 149 PRO A N 1
ATOM 1270 C CA . PRO A 1 149 ? 6.373 2.245 -21.022 1.00 60.12 149 PRO A CA 1
ATOM 1271 C C . PRO A 1 149 ? 5.606 3.357 -21.746 1.00 60.12 149 PRO A C 1
ATOM 1273 O O . PRO A 1 149 ? 6.157 4.445 -21.939 1.00 60.12 149 PRO A O 1
ATOM 1276 N N . PRO A 1 150 ? 4.287 3.181 -21.961 1.00 67.75 150 PRO A N 1
ATOM 1277 C CA . PRO A 1 150 ? 3.421 4.329 -21.791 1.00 67.75 150 PRO A CA 1
ATOM 1278 C C . PRO A 1 150 ? 2.150 3.945 -21.031 1.00 67.75 150 PRO A C 1
ATOM 1280 O O . PRO A 1 150 ? 1.365 3.103 -21.442 1.00 67.75 150 PRO A O 1
ATOM 1283 N N . LYS A 1 151 ? 1.888 4.672 -19.945 1.00 73.31 151 LYS A N 1
ATOM 1284 C CA . LYS A 1 151 ? 0.609 4.651 -19.221 1.00 73.31 151 LYS A CA 1
ATOM 1285 C C . LYS A 1 151 ? 0.305 3.379 -18.422 1.00 73.31 151 LYS A C 1
ATOM 1287 O O . LYS A 1 151 ? -0.816 3.274 -17.938 1.00 73.31 151 LYS A O 1
ATOM 1292 N N . LEU A 1 152 ? 1.261 2.472 -18.193 1.00 82.06 152 LEU A N 1
ATOM 1293 C CA . LEU A 1 152 ? 1.036 1.337 -17.281 1.00 82.06 152 LEU A CA 1
ATOM 1294 C C . LEU A 1 152 ? 0.615 1.802 -15.873 1.00 82.06 152 LEU A C 1
ATOM 1296 O O . LEU A 1 152 ? -0.228 1.169 -15.252 1.00 82.06 152 LEU A O 1
ATOM 1300 N N . ASP A 1 153 ? 1.127 2.945 -15.407 1.00 80.88 153 ASP A N 1
ATOM 1301 C CA . ASP A 1 153 ? 0.674 3.630 -14.190 1.00 80.88 153 ASP A CA 1
ATOM 1302 C C . ASP A 1 153 ? -0.808 4.013 -14.284 1.00 80.88 153 ASP A C 1
ATOM 1304 O O . ASP A 1 153 ? -1.580 3.724 -13.379 1.00 80.88 153 ASP A O 1
ATOM 1308 N N . ILE A 1 154 ? -1.228 4.606 -15.403 1.00 86.50 154 ILE A N 1
ATOM 1309 C CA . ILE A 1 154 ? -2.619 5.023 -15.632 1.00 86.50 154 ILE A CA 1
ATOM 1310 C C . ILE A 1 154 ? -3.551 3.809 -15.694 1.00 86.50 154 ILE A C 1
ATOM 1312 O O . ILE A 1 154 ? -4.618 3.833 -15.085 1.00 86.50 154 ILE A O 1
ATOM 1316 N N . ILE A 1 155 ? -3.151 2.746 -16.397 1.00 89.88 155 ILE A N 1
ATOM 1317 C CA . ILE A 1 155 ? -3.911 1.494 -16.488 1.00 89.88 155 ILE A CA 1
ATOM 1318 C C . ILE A 1 155 ? -4.039 0.872 -15.096 1.00 89.88 155 ILE A C 1
ATOM 1320 O O . ILE A 1 155 ? -5.144 0.546 -14.667 1.00 89.88 155 ILE A O 1
ATOM 1324 N N . ALA A 1 156 ? -2.933 0.773 -14.356 1.00 90.62 156 ALA A N 1
ATOM 1325 C CA . ALA A 1 156 ? -2.932 0.243 -13.000 1.00 90.62 156 ALA A CA 1
ATOM 1326 C C . ALA A 1 156 ? -3.794 1.091 -12.047 1.00 90.62 156 ALA A C 1
ATOM 1328 O O . ALA A 1 156 ? -4.534 0.520 -11.250 1.00 90.62 156 ALA A O 1
ATOM 1329 N N . TYR A 1 157 ? -3.800 2.424 -12.167 1.00 91.81 157 TYR A N 1
ATOM 1330 C CA . TYR A 1 157 ? -4.724 3.284 -11.417 1.00 91.81 157 TYR A CA 1
ATOM 1331 C C . TYR A 1 157 ? -6.191 3.084 -11.812 1.00 91.81 157 TYR A C 1
ATOM 1333 O O . TYR A 1 157 ? -7.055 3.083 -10.935 1.00 91.81 157 TYR A O 1
ATOM 1341 N N . GLY A 1 158 ? -6.488 2.877 -13.098 1.00 93.50 158 GLY A N 1
ATOM 1342 C CA . GLY A 1 158 ? -7.834 2.522 -13.559 1.00 93.50 158 GLY A CA 1
ATOM 1343 C C . GLY A 1 158 ? -8.315 1.205 -12.947 1.00 93.50 158 GLY A C 1
ATOM 1344 O O . GLY A 1 158 ? -9.409 1.133 -12.393 1.00 93.50 158 GLY A O 1
ATOM 1345 N N . ILE A 1 159 ? -7.451 0.191 -12.940 1.00 94.56 159 ILE A N 1
ATOM 1346 C CA . ILE A 1 159 ? -7.719 -1.105 -12.305 1.00 94.56 159 ILE A CA 1
ATOM 1347 C C . ILE A 1 159 ? -7.884 -0.968 -10.794 1.00 94.56 159 ILE A C 1
ATOM 1349 O O . ILE A 1 159 ? -8.824 -1.515 -10.226 1.00 94.56 159 ILE A O 1
ATOM 1353 N N . LEU A 1 160 ? -7.013 -0.208 -10.131 1.00 95.19 160 LEU A N 1
ATOM 1354 C CA . LEU A 1 160 ? -7.143 0.096 -8.708 1.00 95.19 160 LEU A CA 1
ATOM 1355 C C . LEU A 1 160 ? -8.472 0.783 -8.390 1.00 95.19 160 LEU A C 1
ATOM 1357 O O . LEU A 1 160 ? -9.041 0.518 -7.334 1.00 95.19 160 LEU A O 1
ATOM 1361 N N . SER A 1 161 ? -8.971 1.652 -9.271 1.00 93.31 161 SER A N 1
ATOM 1362 C CA . SER A 1 161 ? -10.290 2.274 -9.123 1.00 93.31 161 SER A CA 1
ATOM 1363 C C . SER A 1 161 ? -11.396 1.216 -9.096 1.00 93.31 161 SER A C 1
ATOM 1365 O O . SER A 1 161 ? -12.194 1.187 -8.157 1.00 93.31 161 SER A O 1
ATOM 1367 N N . GLU A 1 162 ? -11.390 0.288 -10.057 1.00 95.06 162 GLU A N 1
ATOM 1368 C CA . GLU A 1 162 ? -12.377 -0.797 -10.122 1.00 95.06 162 GLU A CA 1
ATOM 1369 C C . GLU A 1 162 ? -12.258 -1.779 -8.954 1.00 95.06 162 GLU A C 1
ATOM 1371 O O . GLU A 1 162 ? -13.270 -2.155 -8.359 1.00 95.06 162 GLU A O 1
ATOM 1376 N N . ILE A 1 163 ? -11.031 -2.130 -8.554 1.00 95.06 163 ILE A N 1
ATOM 1377 C CA . ILE A 1 163 ? -10.783 -2.934 -7.354 1.00 95.06 163 ILE A CA 1
ATOM 1378 C C . ILE A 1 163 ? -11.348 -2.207 -6.125 1.00 95.06 163 ILE A C 1
ATOM 1380 O O . ILE A 1 163 ? -12.105 -2.782 -5.353 1.00 95.06 163 ILE A O 1
ATOM 1384 N N . ASN A 1 164 ? -11.057 -0.921 -5.938 1.00 91.75 164 ASN A N 1
ATOM 1385 C CA . ASN A 1 164 ? -11.585 -0.169 -4.799 1.00 91.75 164 ASN A CA 1
ATOM 1386 C C . ASN A 1 164 ? -13.116 -0.122 -4.783 1.00 91.75 164 ASN A C 1
ATOM 1388 O O . ASN A 1 164 ? -13.710 -0.271 -3.715 1.00 91.75 164 ASN A O 1
ATOM 1392 N N . ARG A 1 165 ? -13.753 0.062 -5.945 1.00 90.62 165 ARG A N 1
ATOM 1393 C CA . ARG A 1 165 ? -15.213 0.034 -6.074 1.00 90.62 165 ARG A CA 1
ATOM 1394 C C . ARG A 1 165 ? -15.777 -1.313 -5.625 1.00 90.62 165 ARG A C 1
ATOM 1396 O O . ARG A 1 165 ? -16.688 -1.345 -4.801 1.00 90.62 165 ARG A O 1
ATOM 1403 N N . ILE A 1 166 ? -15.217 -2.423 -6.113 1.00 92.50 166 ILE A N 1
ATOM 1404 C CA . ILE A 1 166 ? -15.737 -3.753 -5.782 1.00 92.50 166 ILE A CA 1
ATOM 1405 C C . ILE A 1 166 ? -15.489 -4.123 -4.315 1.00 92.50 166 ILE A C 1
ATOM 1407 O O . ILE A 1 166 ? -16.388 -4.630 -3.651 1.00 92.50 166 ILE A O 1
ATOM 1411 N N . LEU A 1 167 ? -14.321 -3.789 -3.753 1.00 91.69 167 LEU A N 1
ATOM 1412 C CA . LEU A 1 167 ? -14.024 -4.094 -2.350 1.00 91.69 167 LEU A CA 1
ATOM 1413 C C . LEU A 1 167 ? -14.934 -3.348 -1.380 1.00 91.69 167 LEU A C 1
ATOM 1415 O O . LEU A 1 167 ? -15.298 -3.907 -0.344 1.00 91.69 167 LEU A O 1
ATOM 1419 N N . LYS A 1 168 ? -15.294 -2.103 -1.714 1.00 87.44 168 LYS A N 1
ATOM 1420 C CA . LYS A 1 168 ? -16.258 -1.325 -0.937 1.00 87.44 168 LYS A CA 1
ATOM 1421 C C . LYS A 1 168 ? -17.632 -1.977 -0.972 1.00 87.44 168 LYS A C 1
ATOM 1423 O O . LYS A 1 168 ? -18.216 -2.136 0.087 1.00 87.44 168 LYS A O 1
ATOM 1428 N N . ASN A 1 169 ? -18.102 -2.404 -2.143 1.00 87.31 169 ASN A N 1
ATOM 1429 C CA . ASN A 1 169 ? -19.490 -2.837 -2.329 1.00 87.31 169 ASN A CA 1
ATOM 1430 C C . ASN A 1 169 ? -19.730 -4.308 -1.958 1.00 87.31 169 ASN A C 1
ATOM 1432 O O . ASN A 1 169 ? -20.726 -4.632 -1.322 1.00 87.31 169 ASN A O 1
ATOM 1436 N N . THR A 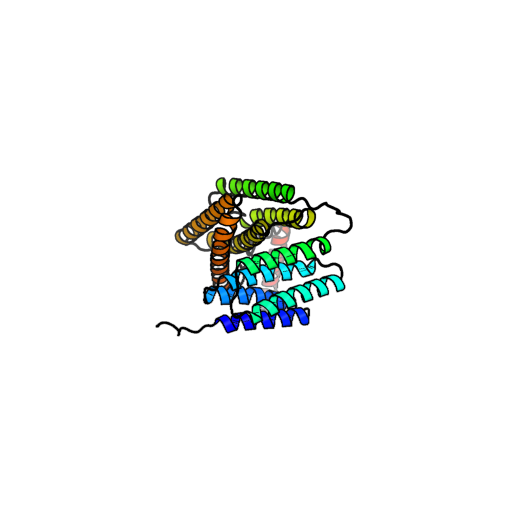1 170 ? -18.828 -5.215 -2.331 1.00 89.81 170 THR A N 1
ATOM 1437 C CA . THR A 1 170 ? -19.044 -6.667 -2.183 1.00 89.81 170 THR A CA 1
ATOM 1438 C C . THR A 1 170 ? -18.049 -7.342 -1.249 1.00 89.81 170 THR A C 1
ATOM 1440 O O . THR A 1 170 ? -18.246 -8.497 -0.872 1.00 89.81 170 THR A O 1
ATOM 1443 N N . GLY A 1 171 ? -17.032 -6.611 -0.793 1.00 90.94 171 GLY A N 1
ATOM 1444 C CA . GLY A 1 171 ? -16.093 -7.051 0.229 1.00 90.94 171 GLY A CA 1
ATOM 1445 C C . GLY A 1 171 ? -14.758 -7.558 -0.287 1.00 90.94 171 GLY A C 1
ATOM 1446 O O . GLY A 1 171 ? -14.518 -7.602 -1.489 1.00 90.94 171 GLY A O 1
ATOM 1447 N N . SER A 1 172 ? -13.872 -7.923 0.643 1.00 93.94 172 SER A N 1
ATOM 1448 C CA . SER A 1 172 ? -12.467 -8.228 0.368 1.00 93.94 172 SER A CA 1
ATOM 1449 C C . SER A 1 172 ? -11.930 -9.418 1.165 1.00 93.94 172 SER A C 1
ATOM 1451 O O . SER A 1 172 ? -12.495 -9.825 2.187 1.00 93.94 172 SER A O 1
ATOM 1453 N N . THR A 1 173 ? -10.806 -9.937 0.680 1.00 95.12 173 THR A N 1
ATOM 1454 C CA . THR A 1 173 ? -9.927 -10.913 1.330 1.00 95.12 173 THR A CA 1
ATOM 1455 C C . THR A 1 173 ? -8.539 -10.290 1.545 1.00 95.12 173 THR A C 1
ATOM 1457 O O . THR A 1 173 ? -8.192 -9.321 0.852 1.00 95.12 173 THR A O 1
ATOM 1460 N N . PRO A 1 174 ? -7.711 -10.851 2.451 1.00 96.19 174 PRO A N 1
ATOM 1461 C CA . PRO A 1 174 ? -6.365 -10.344 2.701 1.00 96.19 174 PRO A CA 1
ATOM 1462 C C . PRO A 1 174 ? -5.522 -10.227 1.430 1.00 96.19 174 PRO A C 1
ATOM 1464 O O . PRO A 1 174 ? -4.906 -9.194 1.187 1.00 96.19 174 PRO A O 1
ATOM 1467 N N . HIS A 1 175 ? -5.547 -11.246 0.569 1.00 95.38 175 HIS A N 1
ATOM 1468 C CA . HIS A 1 175 ? -4.777 -11.241 -0.670 1.00 95.38 175 HIS A CA 1
ATOM 1469 C C . HIS A 1 175 ? -5.261 -10.161 -1.658 1.00 95.38 175 HIS A C 1
ATOM 1471 O O . HIS A 1 175 ? -4.428 -9.533 -2.308 1.00 95.38 175 HIS A O 1
ATOM 1477 N N . ILE A 1 176 ? -6.564 -9.835 -1.728 1.00 96.56 176 ILE A N 1
ATOM 1478 C CA . ILE A 1 176 ? -7.021 -8.705 -2.559 1.00 96.56 176 ILE A CA 1
ATOM 1479 C C . ILE A 1 176 ? -6.533 -7.366 -1.984 1.00 96.56 176 ILE A C 1
ATOM 1481 O O . ILE A 1 176 ? -6.099 -6.489 -2.733 1.00 96.56 176 ILE A O 1
ATOM 1485 N N . LEU A 1 177 ? -6.578 -7.190 -0.660 1.00 96.50 177 LEU A N 1
ATOM 1486 C CA . LEU A 1 177 ? -6.075 -5.972 -0.018 1.00 96.50 177 LEU A CA 1
ATOM 1487 C C . LEU A 1 177 ? -4.566 -5.792 -0.240 1.00 96.50 177 LEU A C 1
ATOM 1489 O O . LEU A 1 177 ? -4.114 -4.689 -0.552 1.00 96.50 177 LEU A O 1
ATOM 1493 N N . MET A 1 178 ? -3.795 -6.878 -0.169 1.00 97.69 178 MET A N 1
ATOM 1494 C CA . MET A 1 178 ? -2.364 -6.840 -0.467 1.00 97.69 178 MET A CA 1
ATOM 1495 C C . MET A 1 178 ? -2.086 -6.586 -1.952 1.00 97.69 178 MET A C 1
ATOM 1497 O O . MET A 1 178 ? -1.186 -5.809 -2.267 1.00 97.69 178 MET A O 1
ATOM 1501 N N . LEU A 1 179 ? -2.895 -7.134 -2.867 1.00 97.25 179 LEU A N 1
ATOM 1502 C CA . LEU A 1 179 ? -2.830 -6.793 -4.292 1.00 97.25 179 LEU A CA 1
ATOM 1503 C C . LEU A 1 179 ? -3.061 -5.292 -4.521 1.00 97.25 179 LEU A C 1
ATOM 1505 O O . LEU A 1 179 ? -2.321 -4.669 -5.282 1.00 97.25 179 LEU A O 1
ATOM 1509 N N . LYS A 1 180 ? -4.057 -4.694 -3.853 1.00 96.31 180 LYS A N 1
ATOM 1510 C CA . LYS A 1 180 ? -4.327 -3.248 -3.924 1.00 96.31 180 LYS A CA 1
ATOM 1511 C C . LYS A 1 180 ? -3.100 -2.437 -3.492 1.00 96.31 180 LYS A C 1
ATOM 1513 O O . LYS A 1 180 ? -2.700 -1.520 -4.209 1.00 96.31 180 LYS A O 1
ATOM 1518 N N . ILE A 1 181 ? -2.483 -2.770 -2.357 1.00 97.19 181 ILE A N 1
ATOM 1519 C CA . ILE A 1 181 ? -1.268 -2.082 -1.880 1.00 97.19 181 ILE A CA 1
ATOM 1520 C C . ILE A 1 181 ? -0.144 -2.225 -2.905 1.00 97.19 181 ILE A C 1
ATOM 1522 O O . ILE A 1 181 ? 0.468 -1.233 -3.303 1.00 97.19 181 ILE A O 1
ATOM 1526 N N . PHE A 1 182 ? 0.089 -3.446 -3.374 1.00 96.94 182 PHE A N 1
ATOM 1527 C CA . PHE A 1 182 ? 1.103 -3.740 -4.371 1.00 96.94 182 PHE A CA 1
ATOM 1528 C C . PHE A 1 182 ? 0.928 -2.912 -5.650 1.00 96.94 182 PHE A C 1
ATOM 1530 O O . PHE A 1 182 ? 1.856 -2.209 -6.050 1.00 96.94 182 PHE A O 1
ATOM 1537 N N . LEU A 1 183 ? -0.264 -2.917 -6.252 1.00 96.19 183 LEU A N 1
ATOM 1538 C CA . LEU A 1 183 ? -0.552 -2.140 -7.458 1.00 96.19 183 LEU A CA 1
ATOM 1539 C C . LEU A 1 183 ? -0.433 -0.628 -7.209 1.00 96.19 183 LEU A C 1
ATOM 1541 O O . LEU A 1 183 ? 0.072 0.092 -8.070 1.00 96.19 183 LEU A O 1
ATOM 1545 N N . SER A 1 184 ? -0.845 -0.137 -6.035 1.00 95.19 184 SER A N 1
ATOM 1546 C CA . SER A 1 184 ? -0.739 1.281 -5.646 1.00 95.19 184 SER A CA 1
ATOM 1547 C C . SER A 1 184 ? 0.721 1.744 -5.628 1.00 95.19 184 SER A C 1
ATOM 1549 O O . SER A 1 184 ? 1.082 2.748 -6.246 1.00 95.19 184 SER A O 1
ATOM 1551 N N . TYR A 1 185 ? 1.600 0.974 -4.988 1.00 95.19 185 TYR A N 1
ATOM 1552 C CA . TYR A 1 185 ? 3.028 1.281 -4.926 1.00 95.19 185 TYR A CA 1
ATOM 1553 C C . TYR A 1 185 ? 3.756 1.030 -6.247 1.00 95.19 185 TYR A C 1
ATOM 1555 O O . TYR A 1 185 ? 4.621 1.825 -6.621 1.00 95.19 185 TYR A O 1
ATOM 1563 N N . PHE A 1 186 ? 3.373 -0.010 -6.990 1.00 94.50 186 PHE A N 1
ATOM 1564 C CA . PHE A 1 186 ? 3.883 -0.250 -8.336 1.00 94.50 186 PHE A CA 1
ATOM 1565 C C . PHE A 1 186 ? 3.581 0.938 -9.256 1.00 94.50 186 PHE A C 1
ATOM 1567 O O . PHE A 1 186 ? 4.476 1.418 -9.945 1.00 94.50 186 PHE A O 1
ATOM 1574 N N . SER A 1 187 ? 2.350 1.456 -9.227 1.00 92.62 187 SER A N 1
ATOM 1575 C CA . SER A 1 187 ? 1.930 2.595 -10.056 1.00 92.62 187 SER A CA 1
ATOM 1576 C C . SER A 1 187 ? 2.759 3.842 -9.749 1.00 92.62 187 SER A C 1
ATOM 1578 O O . SER A 1 187 ? 3.312 4.454 -10.662 1.00 92.62 187 SER A O 1
ATOM 1580 N N . ARG A 1 188 ? 2.957 4.147 -8.457 1.00 91.88 188 ARG A N 1
ATOM 1581 C CA . ARG A 1 188 ? 3.824 5.249 -7.997 1.00 91.88 188 ARG A CA 1
ATOM 1582 C C . ARG A 1 188 ? 5.269 5.084 -8.468 1.00 91.88 188 ARG A C 1
ATOM 1584 O O . ARG A 1 188 ? 5.900 6.053 -8.876 1.00 91.88 188 ARG A O 1
ATOM 1591 N N . LEU A 1 189 ? 5.816 3.868 -8.423 1.00 93.12 189 LEU A N 1
ATOM 1592 C CA . LEU A 1 189 ? 7.159 3.588 -8.935 1.00 93.12 189 LEU A CA 1
ATOM 1593 C C . LEU A 1 189 ? 7.223 3.727 -10.466 1.00 93.12 189 LEU A C 1
ATOM 1595 O O . LEU A 1 189 ? 8.190 4.272 -11.000 1.00 93.12 189 LEU A O 1
ATOM 1599 N N . ASN A 1 190 ? 6.187 3.272 -11.171 1.00 91.06 190 ASN A N 1
ATOM 1600 C CA . ASN A 1 190 ? 6.096 3.340 -12.625 1.00 91.06 190 ASN A CA 1
ATOM 1601 C C . ASN A 1 190 ? 6.052 4.790 -13.133 1.00 91.06 190 ASN A C 1
ATOM 1603 O O . ASN A 1 190 ? 6.623 5.074 -14.184 1.00 91.06 190 ASN A O 1
ATOM 1607 N N . GLU A 1 191 ? 5.468 5.724 -12.376 1.00 89.81 191 GLU A N 1
ATOM 1608 C CA . GLU A 1 191 ? 5.548 7.157 -12.686 1.00 89.81 191 GLU A CA 1
ATOM 1609 C C . GLU A 1 191 ? 7.004 7.645 -12.782 1.00 89.81 191 GLU A C 1
ATOM 1611 O O . GLU A 1 191 ? 7.347 8.357 -13.731 1.00 89.81 191 GLU A O 1
ATOM 1616 N N . TYR A 1 192 ? 7.876 7.213 -11.860 1.00 90.44 192 TYR A N 1
ATOM 1617 C CA . TYR A 1 192 ? 9.301 7.554 -11.904 1.00 90.44 192 TYR A CA 1
ATOM 1618 C C . TYR A 1 192 ? 9.999 6.930 -13.107 1.00 90.44 192 TYR A C 1
ATOM 1620 O O . TYR A 1 192 ? 10.733 7.624 -13.805 1.00 90.44 192 TYR A O 1
ATOM 1628 N N . TYR A 1 193 ? 9.749 5.651 -13.393 1.00 89.19 193 TYR A N 1
ATOM 1629 C CA . TYR A 1 193 ? 10.336 5.000 -14.568 1.00 89.19 193 TYR A CA 1
ATOM 1630 C C . TYR A 1 193 ? 9.898 5.657 -15.872 1.00 89.19 193 TYR A C 1
ATOM 1632 O O . TYR A 1 193 ? 10.734 5.883 -16.745 1.00 89.19 193 TYR A O 1
ATOM 1640 N N . ARG A 1 194 ? 8.620 6.032 -15.985 1.00 86.50 194 ARG A N 1
ATOM 1641 C CA . ARG A 1 194 ? 8.110 6.795 -17.124 1.00 86.50 194 ARG A CA 1
ATOM 1642 C C . ARG A 1 194 ? 8.857 8.119 -17.272 1.00 86.50 194 ARG A C 1
ATOM 1644 O O . ARG A 1 194 ? 9.292 8.437 -18.371 1.00 86.50 194 ARG A O 1
ATOM 1651 N N . TYR A 1 195 ? 9.037 8.871 -16.187 1.00 86.38 195 TYR A N 1
ATOM 1652 C CA . TYR A 1 195 ? 9.787 10.127 -16.224 1.00 86.38 195 TYR A CA 1
ATOM 1653 C C . TYR A 1 195 ? 11.248 9.916 -16.648 1.00 86.38 195 TYR A C 1
ATOM 1655 O O . TYR A 1 195 ? 11.706 10.550 -17.596 1.00 86.38 195 TYR A O 1
ATOM 1663 N N . IL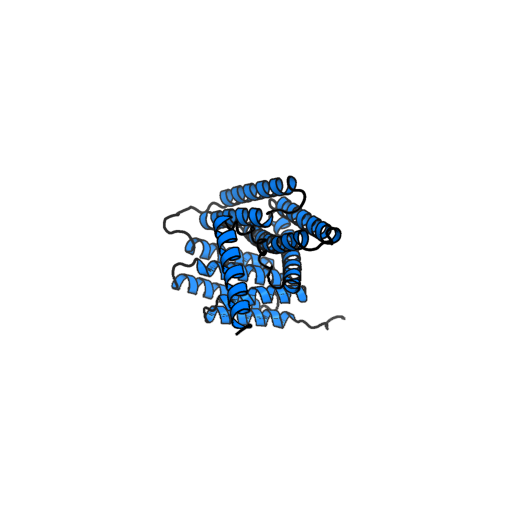E A 1 196 ? 11.964 9.002 -15.990 1.00 87.19 196 ILE A N 1
ATOM 1664 C CA . ILE A 1 196 ? 13.384 8.713 -16.246 1.00 87.19 196 ILE A CA 1
ATOM 1665 C C . ILE A 1 196 ? 13.608 8.287 -17.697 1.00 87.19 196 ILE A C 1
ATOM 1667 O O . ILE A 1 196 ? 14.494 8.813 -18.361 1.00 87.19 196 ILE A O 1
ATOM 1671 N N . LEU A 1 197 ? 12.796 7.358 -18.205 1.00 84.12 197 LEU A N 1
ATOM 1672 C CA . LEU A 1 197 ? 12.948 6.825 -19.560 1.00 84.12 197 LEU A CA 1
ATOM 1673 C C . LEU A 1 197 ? 12.619 7.856 -20.649 1.00 84.12 197 LEU A C 1
ATOM 1675 O O . LEU A 1 197 ? 13.135 7.740 -21.757 1.00 84.12 197 LEU A O 1
ATOM 1679 N N . LEU A 1 198 ? 11.809 8.873 -20.335 1.00 81.31 198 LEU A N 1
ATOM 1680 C CA . LEU A 1 198 ? 11.518 9.992 -21.237 1.00 81.31 198 LEU A CA 1
ATOM 1681 C C . LEU A 1 198 ? 12.564 11.116 -21.181 1.00 81.31 198 LEU A C 1
ATOM 1683 O O . LEU A 1 198 ? 12.672 11.878 -22.138 1.00 81.31 198 LEU A O 1
ATOM 1687 N N . THR A 1 199 ? 13.299 11.262 -20.074 1.00 79.44 199 THR A N 1
ATOM 1688 C CA . THR A 1 199 ? 14.134 12.451 -19.815 1.00 79.44 199 THR A CA 1
ATOM 1689 C C . THR A 1 199 ? 15.634 12.175 -19.786 1.00 79.44 199 THR A C 1
ATOM 1691 O O . THR A 1 199 ? 16.419 13.033 -20.189 1.00 79.44 199 THR A O 1
ATOM 1694 N N . GLU A 1 200 ? 16.069 10.997 -19.341 1.00 78.94 200 GLU A N 1
ATOM 1695 C CA . GLU A 1 200 ? 17.488 10.667 -19.226 1.00 78.94 200 GLU A CA 1
ATOM 1696 C C . GLU A 1 200 ? 18.000 9.976 -20.498 1.00 78.94 200 GLU A C 1
ATOM 1698 O O . GLU A 1 200 ? 17.619 8.851 -20.814 1.00 78.94 200 GLU A O 1
ATOM 1703 N N . GLN A 1 201 ? 18.954 10.605 -21.195 1.00 56.31 201 GLN A N 1
ATOM 1704 C CA . GLN A 1 201 ? 19.576 10.088 -22.429 1.00 56.31 201 GLN A CA 1
ATOM 1705 C C . GLN A 1 201 ? 20.492 8.848 -22.238 1.00 56.31 201 GLN A C 1
ATOM 1707 O O . GLN A 1 201 ? 21.346 8.563 -23.072 1.00 56.31 201 GLN A O 1
ATOM 1712 N N . LYS A 1 202 ? 20.338 8.067 -21.160 1.00 56.31 202 LYS A N 1
ATOM 1713 C CA . LYS A 1 202 ? 21.094 6.822 -20.903 1.00 56.31 202 LYS A CA 1
ATOM 1714 C C . LYS A 1 202 ? 20.139 5.670 -20.595 1.00 56.31 202 LYS A C 1
ATOM 1716 O O . LYS A 1 202 ? 20.006 5.218 -19.459 1.00 56.31 202 LYS A O 1
ATOM 1721 N N . SER A 1 203 ? 19.463 5.223 -21.651 1.00 62.84 203 SER A N 1
ATOM 1722 C CA . SER A 1 203 ? 18.273 4.371 -21.612 1.00 62.84 203 SER A CA 1
ATOM 1723 C C . SER A 1 203 ? 18.515 2.913 -21.207 1.00 62.84 203 SER A C 1
ATOM 1725 O O . SER A 1 203 ? 17.589 2.297 -20.689 1.00 62.84 203 SER A O 1
ATOM 1727 N N . THR A 1 204 ? 19.711 2.336 -21.371 1.00 75.88 204 THR A N 1
ATOM 1728 C CA . THR A 1 204 ? 19.877 0.871 -21.250 1.00 75.88 204 THR A CA 1
ATOM 1729 C C . THR A 1 204 ? 19.696 0.354 -19.821 1.00 75.88 204 THR A C 1
ATOM 1731 O O . THR A 1 204 ? 18.846 -0.499 -19.585 1.00 75.88 204 THR A O 1
ATOM 1734 N N . LYS A 1 205 ? 20.405 0.927 -18.834 1.00 84.94 205 LYS A N 1
ATOM 1735 C CA . LYS A 1 205 ? 20.313 0.489 -17.426 1.00 84.94 205 LYS A CA 1
ATOM 1736 C C . LYS A 1 205 ? 18.901 0.664 -16.859 1.00 84.94 205 LYS A C 1
ATOM 1738 O O . LYS A 1 205 ? 18.387 -0.219 -16.178 1.00 84.94 205 LYS A O 1
ATOM 1743 N N . TRP A 1 206 ? 18.272 1.809 -17.123 1.00 85.88 206 TRP A N 1
ATOM 1744 C CA . TRP A 1 206 ? 16.920 2.082 -16.633 1.00 85.88 206 TRP A CA 1
ATOM 1745 C C . TRP A 1 206 ? 15.869 1.217 -17.324 1.00 85.88 206 TRP A C 1
ATOM 1747 O O . TRP A 1 206 ? 14.941 0.767 -16.657 1.00 85.88 206 TRP A O 1
ATOM 1757 N N . SER A 1 207 ? 16.046 0.912 -18.612 1.00 85.38 207 SER A N 1
ATOM 1758 C CA . SER A 1 207 ? 15.168 -0.012 -19.339 1.00 85.38 207 SER A CA 1
ATOM 1759 C C . SER A 1 207 ? 15.301 -1.443 -18.820 1.00 85.38 207 SER A C 1
ATOM 1761 O O . SER A 1 207 ? 14.294 -2.117 -18.630 1.00 85.38 207 SER A O 1
ATOM 1763 N N . GLU A 1 208 ? 16.519 -1.905 -18.526 1.00 88.44 208 GLU A N 1
ATOM 1764 C CA . GLU A 1 208 ? 16.753 -3.221 -17.918 1.00 88.44 208 GLU A CA 1
ATOM 1765 C C . GLU A 1 208 ? 16.141 -3.324 -16.519 1.00 88.44 208 GLU A C 1
ATOM 1767 O O . GLU A 1 208 ? 15.469 -4.306 -16.202 1.00 88.44 208 GLU A O 1
ATOM 1772 N N . ASN A 1 209 ? 16.331 -2.301 -15.682 1.00 88.44 209 ASN A N 1
ATOM 1773 C CA . ASN A 1 209 ? 15.712 -2.247 -14.359 1.00 88.44 209 ASN A CA 1
ATOM 1774 C C . ASN A 1 209 ? 14.183 -2.251 -14.458 1.00 88.44 209 ASN A C 1
ATOM 1776 O O . ASN A 1 209 ? 13.521 -2.988 -13.728 1.00 88.44 209 ASN A O 1
ATOM 1780 N N . TYR A 1 210 ? 13.627 -1.480 -15.394 1.00 88.81 210 TYR A N 1
ATOM 1781 C CA . TYR A 1 210 ? 12.193 -1.462 -15.641 1.00 88.81 210 TYR A CA 1
ATOM 1782 C C . TYR A 1 210 ? 11.671 -2.829 -16.091 1.00 88.81 210 TYR A C 1
ATOM 1784 O O . TYR A 1 210 ? 10.665 -3.306 -15.569 1.00 88.81 210 TYR A O 1
ATOM 1792 N N . LYS A 1 211 ? 12.387 -3.500 -17.000 1.00 88.94 211 LYS A N 1
ATOM 1793 C CA . LYS A 1 211 ? 12.047 -4.850 -17.457 1.00 88.94 211 LYS A CA 1
ATOM 1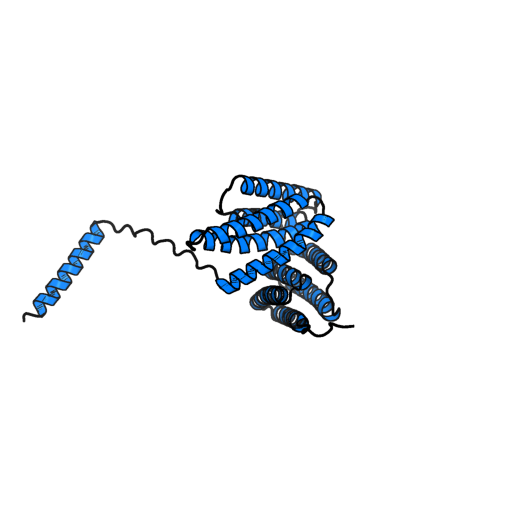794 C C . LYS A 1 211 ? 11.957 -5.828 -16.283 1.00 88.94 211 LYS A C 1
ATOM 1796 O O . LYS A 1 211 ? 10.952 -6.518 -16.164 1.00 88.94 211 LYS A O 1
ATOM 1801 N N . LYS A 1 212 ? 12.931 -5.812 -15.365 1.00 90.69 212 LYS A N 1
ATOM 1802 C CA . LYS A 1 212 ? 12.910 -6.651 -14.150 1.00 90.69 212 LYS A CA 1
ATOM 1803 C C . LYS A 1 212 ? 11.700 -6.366 -13.260 1.00 90.69 212 LYS A C 1
ATOM 1805 O O . LYS A 1 212 ? 11.115 -7.278 -12.688 1.00 90.69 212 LYS A O 1
ATOM 1810 N N . ILE A 1 213 ? 11.316 -5.099 -13.121 1.00 89.12 213 ILE A N 1
ATOM 1811 C CA . ILE A 1 213 ? 10.150 -4.697 -12.319 1.00 89.12 213 ILE A CA 1
ATOM 1812 C C . ILE A 1 213 ? 8.845 -5.138 -12.980 1.00 89.12 213 ILE A C 1
ATOM 1814 O O . ILE A 1 213 ? 7.952 -5.631 -12.296 1.00 89.12 213 ILE A O 1
ATOM 1818 N N . ARG A 1 214 ? 8.748 -5.017 -14.307 1.00 89.69 214 ARG A N 1
ATOM 1819 C CA . ARG A 1 214 ? 7.620 -5.527 -15.092 1.00 89.69 214 ARG A CA 1
ATOM 1820 C C . ARG A 1 214 ? 7.500 -7.050 -14.980 1.00 89.69 214 ARG A C 1
ATOM 1822 O O . ARG A 1 214 ? 6.401 -7.550 -14.785 1.00 89.69 214 ARG A O 1
ATOM 1829 N N . GLU A 1 215 ? 8.610 -7.781 -15.046 1.00 91.50 215 GLU A N 1
ATOM 1830 C CA . GLU A 1 215 ? 8.634 -9.238 -14.842 1.00 91.50 215 GLU A CA 1
ATOM 1831 C C . GLU A 1 215 ? 8.175 -9.619 -13.428 1.00 91.50 215 GLU A C 1
ATOM 1833 O O . GLU A 1 215 ? 7.352 -10.519 -13.266 1.00 91.50 215 GLU A O 1
ATOM 1838 N N . LYS A 1 216 ? 8.630 -8.887 -12.401 1.00 91.38 216 LYS A N 1
ATOM 1839 C CA . LYS A 1 216 ? 8.140 -9.057 -11.025 1.00 91.38 216 LYS A CA 1
ATOM 1840 C C . LYS A 1 216 ? 6.636 -8.782 -10.909 1.00 91.38 216 LYS A C 1
ATOM 1842 O O . LYS A 1 216 ? 5.955 -9.508 -10.190 1.00 91.38 216 LYS A O 1
ATOM 1847 N N . LEU A 1 217 ? 6.114 -7.778 -11.624 1.00 92.19 217 LEU A N 1
ATOM 1848 C CA . LEU A 1 217 ? 4.676 -7.510 -11.685 1.00 92.19 217 LEU A CA 1
ATOM 1849 C C . LEU A 1 217 ? 3.906 -8.691 -12.262 1.00 92.19 217 LEU A C 1
ATOM 1851 O O . LEU A 1 217 ? 2.990 -9.175 -11.607 1.00 92.19 217 LEU A O 1
ATOM 1855 N N . ILE A 1 218 ? 4.304 -9.176 -13.438 1.00 93.25 218 ILE A N 1
ATOM 1856 C CA . ILE A 1 218 ? 3.666 -10.331 -14.083 1.00 93.25 218 ILE A CA 1
ATOM 1857 C C . ILE A 1 218 ? 3.672 -11.534 -13.132 1.00 93.25 218 ILE A C 1
ATOM 1859 O O . ILE A 1 218 ? 2.615 -12.086 -12.845 1.00 93.25 218 ILE A O 1
ATOM 1863 N N . SER A 1 219 ? 4.830 -11.861 -12.549 1.00 93.12 219 SER A N 1
ATOM 1864 C CA . SER A 1 219 ? 4.952 -12.990 -11.621 1.00 93.12 219 SER A CA 1
ATOM 1865 C C . SER A 1 219 ? 4.061 -12.848 -10.379 1.00 93.12 219 SER A C 1
ATOM 1867 O O . SER A 1 219 ? 3.487 -13.833 -9.917 1.00 93.12 219 SER A O 1
ATOM 1869 N N . GLY A 1 220 ? 3.916 -11.633 -9.839 1.00 92.31 220 GLY A N 1
ATOM 1870 C CA . GLY A 1 220 ? 3.011 -11.374 -8.718 1.00 92.31 220 GLY A CA 1
ATOM 1871 C C . GLY A 1 220 ? 1.546 -11.576 -9.095 1.00 92.31 220 GLY A C 1
ATOM 1872 O O . GLY A 1 220 ? 0.798 -12.195 -8.345 1.00 92.31 220 GLY A O 1
ATOM 1873 N N . LEU A 1 221 ? 1.147 -11.101 -10.276 1.00 94.88 221 LEU A N 1
ATOM 1874 C CA . LEU A 1 221 ? -0.217 -11.233 -10.788 1.00 94.88 221 LEU A CA 1
ATOM 1875 C C . LEU A 1 221 ? -0.598 -12.690 -11.088 1.00 94.88 221 LEU A C 1
ATOM 1877 O O . LEU A 1 221 ? -1.702 -13.110 -10.754 1.00 94.88 221 LEU A O 1
ATOM 1881 N N . GLU A 1 222 ? 0.312 -13.475 -11.664 1.00 94.06 222 GLU A N 1
ATOM 1882 C CA . GLU A 1 222 ? 0.078 -14.889 -11.997 1.00 94.06 222 GLU A CA 1
ATOM 1883 C C . GLU A 1 222 ? -0.157 -15.762 -10.754 1.00 94.06 222 GLU A C 1
ATOM 1885 O O . GLU A 1 222 ? -0.941 -16.712 -10.795 1.00 94.06 222 GLU A O 1
ATOM 1890 N N . LYS A 1 223 ? 0.462 -15.408 -9.622 1.00 95.19 223 LYS A N 1
ATOM 1891 C CA . LYS A 1 223 ? 0.314 -16.130 -8.348 1.00 95.19 223 LYS A CA 1
ATOM 1892 C C . LYS A 1 223 ? -0.995 -15.850 -7.619 1.00 95.19 223 LYS A C 1
ATOM 1894 O O . LYS A 1 223 ? -1.318 -16.570 -6.682 1.00 95.19 223 LYS A O 1
ATOM 1899 N N . PHE A 1 224 ? -1.769 -14.850 -8.043 1.00 95.25 224 PHE A N 1
ATOM 1900 C CA . PHE A 1 224 ? -2.957 -14.379 -7.323 1.00 95.25 224 PHE A CA 1
ATOM 1901 C C . PHE A 1 224 ? -3.997 -15.469 -7.018 1.00 95.25 224 PHE A C 1
ATOM 1903 O O . PHE A 1 224 ? -4.729 -15.363 -6.041 1.00 95.25 224 PHE A O 1
ATOM 1910 N N . ASN A 1 225 ? -4.072 -16.527 -7.831 1.00 90.81 225 ASN A N 1
ATOM 1911 C CA . ASN A 1 225 ? -5.037 -17.610 -7.626 1.00 90.81 225 ASN A CA 1
ATOM 1912 C C . ASN A 1 225 ? -4.687 -18.562 -6.467 1.00 90.81 225 ASN A C 1
ATOM 1914 O O . ASN A 1 225 ? -5.529 -19.387 -6.115 1.00 90.81 225 ASN A O 1
ATOM 1918 N N . ASN A 1 226 ? -3.483 -18.468 -5.898 1.00 93.06 226 ASN A N 1
ATOM 1919 C CA . ASN A 1 226 ? -3.047 -19.240 -4.739 1.00 93.06 226 ASN A CA 1
ATOM 1920 C C . ASN A 1 226 ? -2.788 -18.293 -3.560 1.00 93.06 226 ASN A C 1
ATOM 1922 O O . ASN A 1 226 ? -1.723 -17.691 -3.477 1.00 93.06 226 ASN A O 1
ATOM 1926 N N . ASP A 1 227 ? -3.761 -18.157 -2.657 1.00 90.38 227 ASP A N 1
ATOM 1927 C CA . ASP A 1 227 ? -3.752 -17.184 -1.557 1.00 90.38 227 ASP A CA 1
ATOM 1928 C C . ASP A 1 227 ? -2.465 -17.190 -0.717 1.00 90.38 227 ASP A C 1
ATOM 1930 O O . ASP A 1 227 ? -1.892 -16.130 -0.460 1.00 90.38 227 ASP A O 1
ATOM 1934 N N . GLU A 1 228 ? -2.016 -18.365 -0.274 1.00 91.31 228 GLU A N 1
ATOM 1935 C CA . GLU A 1 228 ? -0.859 -18.500 0.619 1.00 91.31 228 GLU A CA 1
ATOM 1936 C C . GLU A 1 228 ? 0.442 -18.153 -0.110 1.00 91.31 228 GLU A C 1
ATOM 1938 O O . GLU A 1 228 ? 1.226 -17.321 0.354 1.00 91.31 228 GLU A O 1
ATOM 1943 N N . GLU A 1 229 ? 0.634 -18.730 -1.297 1.00 92.56 229 GLU A N 1
ATOM 1944 C CA . GLU A 1 229 ? 1.796 -18.448 -2.140 1.00 92.56 229 GLU A CA 1
ATOM 1945 C C . GLU A 1 229 ? 1.838 -16.973 -2.556 1.00 92.56 229 GLU A C 1
ATOM 1947 O O . GLU A 1 229 ? 2.900 -16.344 -2.537 1.00 92.56 229 GLU A O 1
ATOM 1952 N N . PHE A 1 230 ? 0.680 -16.402 -2.894 1.00 95.62 230 PHE A N 1
ATOM 1953 C CA . PHE A 1 230 ? 0.551 -14.999 -3.247 1.00 95.62 230 PHE A CA 1
ATOM 1954 C C . PHE A 1 230 ? 0.926 -14.101 -2.076 1.00 95.62 230 PHE A C 1
ATOM 1956 O O . PHE A 1 230 ? 1.727 -13.195 -2.267 1.00 95.62 230 PHE A O 1
ATOM 1963 N N . LEU A 1 231 ? 0.391 -14.329 -0.873 1.00 95.94 231 LEU A N 1
ATOM 1964 C CA . LEU A 1 231 ? 0.683 -13.485 0.290 1.00 95.94 231 LEU A CA 1
ATOM 1965 C C . LEU A 1 231 ? 2.170 -13.513 0.665 1.00 95.94 231 LEU A C 1
ATOM 1967 O O . LEU A 1 231 ? 2.762 -12.457 0.906 1.00 95.94 231 LEU A O 1
ATOM 1971 N N . LEU A 1 232 ? 2.794 -14.692 0.646 1.00 92.75 232 LEU A N 1
ATOM 1972 C CA . LEU A 1 232 ? 4.232 -14.825 0.887 1.00 92.75 232 LEU A CA 1
ATOM 1973 C C . LEU A 1 232 ? 5.048 -14.078 -0.173 1.00 92.75 232 LEU A C 1
ATOM 1975 O O . LEU A 1 232 ? 5.964 -13.331 0.154 1.00 92.75 232 LEU A O 1
ATOM 1979 N N . PHE A 1 233 ? 4.695 -14.223 -1.449 1.00 95.00 233 PHE A N 1
ATOM 1980 C CA . PHE A 1 233 ? 5.431 -13.578 -2.533 1.00 95.00 233 PHE A CA 1
ATOM 1981 C C . PHE A 1 233 ? 5.204 -12.061 -2.603 1.00 95.00 233 PHE A C 1
ATOM 1983 O O . PHE A 1 233 ? 6.136 -11.288 -2.832 1.00 95.00 233 PHE A O 1
ATOM 1990 N N . ILE A 1 234 ? 3.960 -11.616 -2.433 1.00 96.38 234 ILE A N 1
ATOM 1991 C CA . ILE A 1 234 ? 3.571 -10.224 -2.656 1.00 96.38 234 ILE A CA 1
ATOM 1992 C C . ILE A 1 234 ? 4.109 -9.310 -1.562 1.00 96.38 234 ILE A C 1
ATOM 1994 O O . ILE A 1 234 ? 4.410 -8.156 -1.836 1.00 96.38 234 ILE A O 1
ATOM 1998 N N . THR A 1 235 ? 4.258 -9.807 -0.336 1.00 96.12 235 THR A N 1
ATOM 1999 C CA . THR A 1 235 ? 4.790 -9.021 0.781 1.00 96.12 235 THR A CA 1
ATOM 2000 C C . THR A 1 235 ? 6.269 -8.691 0.589 1.00 96.12 235 THR A C 1
ATOM 2002 O O . THR A 1 235 ? 6.654 -7.529 0.731 1.00 96.12 235 THR A O 1
ATOM 2005 N N . GLU A 1 236 ? 7.075 -9.664 0.153 1.00 95.75 236 GLU A N 1
ATOM 2006 C CA . GLU A 1 236 ? 8.455 -9.437 -0.305 1.00 95.75 236 GLU A CA 1
ATOM 2007 C C . GLU A 1 236 ? 8.498 -8.398 -1.428 1.00 95.75 236 GLU A C 1
ATOM 2009 O O . GLU A 1 236 ? 9.273 -7.440 -1.403 1.00 95.75 236 GLU A O 1
ATOM 2014 N N . LEU A 1 237 ? 7.613 -8.554 -2.413 1.00 96.00 237 LEU A N 1
ATOM 2015 C CA . LEU A 1 237 ? 7.600 -7.684 -3.575 1.00 96.00 237 LEU A CA 1
ATOM 2016 C C . LEU A 1 237 ? 7.156 -6.249 -3.242 1.00 96.00 237 LEU A C 1
ATOM 2018 O O . LEU A 1 237 ? 7.700 -5.291 -3.793 1.00 96.00 237 LEU A O 1
ATOM 2022 N N . ILE A 1 238 ? 6.198 -6.078 -2.329 1.00 97.25 238 ILE A N 1
ATOM 2023 C CA . ILE A 1 238 ? 5.787 -4.766 -1.816 1.00 97.25 238 ILE A CA 1
ATOM 2024 C C . ILE A 1 238 ? 6.965 -4.091 -1.125 1.00 97.25 238 ILE A C 1
ATOM 2026 O O . ILE A 1 238 ? 7.215 -2.918 -1.391 1.00 97.25 238 ILE A O 1
ATOM 2030 N N . PHE A 1 239 ? 7.708 -4.812 -0.283 1.00 97.25 239 PHE A N 1
ATOM 2031 C CA . PHE A 1 239 ? 8.891 -4.268 0.380 1.00 97.25 239 PHE A CA 1
ATOM 2032 C C . PHE A 1 239 ? 9.938 -3.779 -0.634 1.00 97.25 239 PHE A C 1
ATOM 2034 O O . PHE A 1 239 ? 10.360 -2.619 -0.579 1.00 97.25 239 PHE A O 1
ATOM 2041 N N . ASP A 1 240 ? 10.263 -4.609 -1.627 1.00 96.31 240 ASP A N 1
ATOM 2042 C CA . ASP A 1 240 ? 11.169 -4.265 -2.727 1.00 96.31 240 ASP A CA 1
ATOM 2043 C C . ASP A 1 240 ? 10.721 -3.016 -3.504 1.00 96.31 240 ASP A C 1
ATOM 2045 O O . ASP A 1 240 ? 11.537 -2.155 -3.855 1.00 96.31 240 ASP A O 1
ATOM 2049 N N . ILE A 1 241 ? 9.425 -2.910 -3.810 1.00 96.12 241 ILE A N 1
ATOM 2050 C CA . ILE A 1 241 ? 8.864 -1.768 -4.541 1.00 96.12 241 ILE A CA 1
ATOM 2051 C C . ILE A 1 241 ? 8.865 -0.520 -3.670 1.00 96.12 241 ILE A C 1
ATOM 2053 O O . ILE A 1 241 ? 9.257 0.540 -4.155 1.00 96.12 241 ILE A O 1
ATOM 2057 N N . CYS A 1 242 ? 8.474 -0.624 -2.399 1.00 96.50 242 CYS A N 1
ATOM 2058 C CA . CYS A 1 242 ? 8.548 0.467 -1.433 1.00 96.50 242 CYS A CA 1
ATOM 2059 C C . CYS A 1 242 ? 9.970 1.019 -1.366 1.00 96.50 242 CYS A C 1
ATOM 2061 O O . CYS A 1 242 ? 10.162 2.224 -1.524 1.00 96.50 242 CYS A O 1
ATOM 2063 N N . LYS A 1 243 ? 10.969 0.144 -1.224 1.00 96.19 243 LYS A N 1
ATOM 2064 C CA . LYS A 1 243 ? 12.385 0.516 -1.203 1.00 96.19 243 LYS A CA 1
ATOM 2065 C C . LYS A 1 243 ? 12.786 1.274 -2.463 1.00 96.19 243 LYS A C 1
ATOM 2067 O O . LYS A 1 243 ? 13.280 2.396 -2.377 1.00 96.19 243 LYS A O 1
ATOM 2072 N N . GLN A 1 244 ? 12.510 0.721 -3.642 1.00 95.38 244 GLN A N 1
ATOM 2073 C CA . GLN A 1 244 ? 12.832 1.387 -4.906 1.00 95.38 244 GLN A CA 1
ATOM 2074 C C . GLN A 1 244 ? 12.099 2.719 -5.078 1.00 95.38 244 GLN A C 1
ATOM 2076 O O . GLN A 1 244 ? 12.703 3.703 -5.501 1.00 95.38 244 GLN A O 1
ATOM 2081 N N . TRP A 1 245 ? 10.822 2.780 -4.709 1.00 94.88 245 TRP A N 1
ATOM 2082 C CA . TRP A 1 245 ? 10.032 4.004 -4.736 1.00 94.88 245 TRP A CA 1
ATOM 2083 C C . TRP A 1 245 ? 10.620 5.079 -3.816 1.00 94.88 245 TRP A C 1
ATOM 2085 O O . TRP A 1 245 ? 10.751 6.228 -4.235 1.00 94.88 245 TRP A O 1
ATOM 2095 N N . ARG A 1 246 ? 11.051 4.724 -2.598 1.00 94.56 246 ARG A N 1
ATOM 2096 C CA . ARG A 1 246 ? 11.712 5.667 -1.682 1.00 94.56 246 ARG A CA 1
ATOM 2097 C C . ARG A 1 246 ? 13.072 6.126 -2.195 1.00 94.56 246 ARG A C 1
ATOM 2099 O O . ARG A 1 246 ? 13.371 7.312 -2.090 1.00 94.56 246 ARG A O 1
ATOM 2106 N N . LEU A 1 247 ? 13.859 5.244 -2.812 1.00 93.19 247 LEU A N 1
ATOM 2107 C CA . LEU A 1 247 ? 15.111 5.627 -3.476 1.00 93.19 247 LEU A CA 1
ATOM 2108 C C . LEU A 1 247 ? 14.861 6.617 -4.629 1.00 93.19 247 LEU A C 1
ATOM 2110 O O . LEU A 1 247 ? 15.586 7.603 -4.758 1.00 93.19 247 LEU A O 1
ATOM 2114 N N . MET A 1 248 ? 13.811 6.406 -5.431 1.00 92.31 248 MET A N 1
ATOM 2115 C CA . MET A 1 248 ? 13.422 7.350 -6.487 1.00 92.31 248 MET A CA 1
ATOM 2116 C C . MET A 1 248 ? 12.929 8.681 -5.922 1.00 92.31 248 MET A C 1
ATOM 2118 O O . MET A 1 248 ? 13.304 9.735 -6.432 1.00 92.31 248 MET A O 1
ATOM 2122 N N . PHE A 1 249 ? 12.158 8.650 -4.835 1.00 91.88 249 PHE A N 1
ATOM 2123 C CA . PHE A 1 249 ? 11.760 9.859 -4.119 1.00 91.88 249 PHE A CA 1
ATOM 2124 C C . PHE A 1 249 ? 12.978 10.628 -3.595 1.00 91.88 249 PHE A C 1
ATOM 2126 O O . PHE A 1 249 ? 13.037 11.834 -3.755 1.00 91.88 249 PHE A O 1
ATOM 2133 N N . MET A 1 250 ? 13.993 9.971 -3.029 1.00 90.38 250 MET A N 1
ATOM 2134 C CA . MET A 1 250 ? 15.221 10.669 -2.614 1.00 90.38 250 MET A CA 1
ATOM 2135 C C . MET A 1 250 ? 15.987 11.265 -3.799 1.00 90.38 250 MET A C 1
ATOM 2137 O O . MET A 1 250 ? 16.594 12.324 -3.668 1.00 90.38 250 MET A O 1
ATOM 2141 N N . ARG A 1 251 ? 15.943 10.608 -4.963 1.00 88.56 251 ARG A N 1
ATOM 2142 C CA . ARG A 1 251 ? 16.611 11.083 -6.179 1.00 88.56 251 ARG A CA 1
ATOM 2143 C C . ARG A 1 251 ? 15.938 12.310 -6.794 1.00 88.56 251 ARG A C 1
ATOM 2145 O O . ARG A 1 251 ? 16.637 13.181 -7.299 1.00 88.56 251 ARG A O 1
ATOM 2152 N N . PHE A 1 252 ? 14.609 12.354 -6.793 1.00 87.50 252 PHE A N 1
ATOM 2153 C CA . PHE A 1 252 ? 13.843 13.356 -7.544 1.00 87.50 252 PHE A CA 1
ATOM 2154 C C . PHE A 1 252 ? 13.003 14.295 -6.674 1.00 87.50 252 PHE A C 1
ATOM 2156 O O . PHE A 1 252 ? 12.516 15.294 -7.188 1.00 87.50 252 PHE A O 1
ATOM 2163 N N . LEU A 1 253 ? 12.841 13.999 -5.382 1.00 79.94 253 LEU A N 1
ATO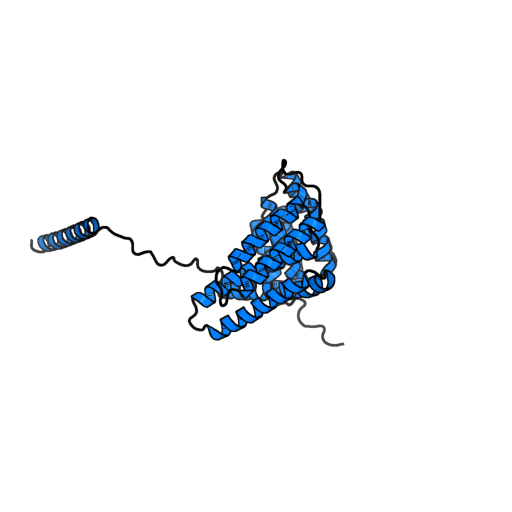M 2164 C CA . LEU A 1 253 ? 11.843 14.574 -4.478 1.00 79.94 253 LEU A CA 1
ATOM 2165 C C . LEU A 1 253 ? 10.421 14.361 -5.019 1.00 79.94 253 LEU A C 1
ATOM 2167 O O . LEU A 1 253 ? 9.792 13.337 -4.757 1.00 79.94 253 LEU A O 1
ATOM 2171 N N . GLU A 1 254 ? 9.948 15.273 -5.856 1.00 72.81 254 GLU A N 1
ATOM 2172 C CA . GLU A 1 254 ? 8.709 15.137 -6.611 1.00 72.81 254 GLU A CA 1
ATOM 2173 C C . GLU A 1 254 ? 9.034 15.116 -8.097 1.00 72.81 254 GLU A C 1
ATOM 2175 O O . GLU A 1 254 ? 9.912 15.840 -8.568 1.00 72.81 254 GLU A O 1
ATOM 2180 N N . LEU A 1 255 ? 8.316 14.287 -8.855 1.00 73.62 255 LEU A N 1
ATOM 2181 C CA . LEU A 1 255 ? 8.452 14.302 -10.303 1.00 73.62 255 LEU A CA 1
ATOM 2182 C C . LEU A 1 255 ? 8.118 15.706 -10.813 1.00 73.62 255 LEU A C 1
ATOM 2184 O O . LEU A 1 255 ? 7.007 16.185 -10.561 1.00 73.62 255 LEU A O 1
ATOM 2188 N N . PRO A 1 256 ? 9.038 16.371 -11.538 1.00 61.25 256 PRO A N 1
ATOM 2189 C CA . PRO A 1 256 ? 8.720 17.635 -12.169 1.00 61.25 256 PRO A CA 1
ATOM 2190 C C . PRO A 1 256 ? 7.496 17.408 -13.041 1.00 61.25 256 PRO A C 1
ATOM 2192 O O . PRO A 1 256 ? 7.508 16.521 -13.903 1.00 61.25 256 PRO A O 1
ATOM 2195 N N . LYS A 1 257 ? 6.431 18.193 -12.826 1.00 55.59 257 LYS A N 1
ATOM 2196 C CA . LYS A 1 257 ? 5.331 18.222 -13.791 1.00 55.59 257 LYS A CA 1
ATOM 2197 C C . LYS A 1 257 ? 5.983 18.474 -15.147 1.00 55.59 257 LYS A C 1
ATOM 2199 O O . LYS A 1 257 ? 6.773 19.422 -15.233 1.00 55.59 257 LYS A O 1
ATOM 2204 N N . PRO A 1 258 ? 5.733 17.631 -16.166 1.00 50.28 258 PRO A N 1
ATOM 2205 C CA . PRO A 1 258 ? 6.284 17.888 -17.479 1.00 50.28 258 PRO A CA 1
ATOM 2206 C C . PRO A 1 258 ? 5.876 19.314 -17.817 1.00 50.28 258 PRO A C 1
ATOM 2208 O O . PRO A 1 258 ? 4.683 19.628 -17.836 1.00 50.28 258 PRO A O 1
ATOM 2211 N N . ARG A 1 259 ? 6.865 20.202 -17.986 1.00 43.84 259 ARG A N 1
ATOM 2212 C CA . ARG A 1 259 ? 6.613 21.475 -18.644 1.00 43.84 259 ARG A CA 1
ATOM 2213 C C . ARG A 1 259 ? 6.099 21.032 -19.997 1.00 43.84 259 ARG A C 1
ATOM 2215 O O . ARG A 1 259 ? 6.871 20.487 -20.783 1.00 43.84 259 ARG A O 1
ATOM 2222 N N . LEU A 1 260 ? 4.782 21.116 -20.197 1.00 46.69 260 LEU A N 1
ATOM 2223 C CA . LEU A 1 260 ? 4.207 21.024 -21.525 1.00 46.69 260 LEU A CA 1
ATOM 2224 C C . LEU A 1 260 ? 5.086 21.965 -22.330 1.00 46.69 260 LEU A C 1
ATOM 2226 O O . LEU A 1 260 ? 5.165 23.140 -21.973 1.00 46.69 260 LEU A O 1
ATOM 2230 N N . SER A 1 261 ? 5.843 21.430 -23.291 1.00 44.97 261 SER A N 1
ATOM 2231 C CA . SER A 1 261 ? 6.505 22.261 -24.287 1.00 44.97 261 SER A CA 1
ATOM 2232 C C . SER A 1 261 ? 5.443 23.261 -24.695 1.00 44.97 261 SER A C 1
ATOM 2234 O O . SER A 1 261 ? 4.376 22.816 -25.140 1.00 44.97 261 SER A O 1
ATOM 2236 N N . GLU A 1 262 ? 5.648 24.541 -24.379 1.00 42.88 262 GLU A N 1
ATOM 2237 C CA . GLU A 1 262 ? 4.679 25.579 -24.690 1.00 42.88 262 GLU A CA 1
ATOM 2238 C C . GLU A 1 262 ? 4.305 25.333 -26.143 1.00 42.88 262 GLU A C 1
ATOM 2240 O O . GLU A 1 262 ? 5.171 25.353 -27.022 1.00 42.88 262 GLU A O 1
ATOM 2245 N N . LYS A 1 263 ? 3.048 24.934 -26.391 1.00 44.97 263 LYS A N 1
ATOM 2246 C CA . LYS A 1 263 ? 2.558 24.898 -27.764 1.00 44.97 263 LYS A CA 1
ATOM 2247 C C . LYS A 1 263 ? 2.892 26.290 -28.283 1.00 44.97 263 LYS A C 1
ATOM 2249 O O . LYS A 1 263 ? 2.513 27.229 -27.576 1.00 44.97 263 LYS A O 1
ATOM 2254 N N . PRO A 1 264 ? 3.627 26.439 -29.401 1.00 45.78 264 PRO A N 1
ATOM 2255 C CA . PRO A 1 264 ? 3.940 27.761 -29.913 1.00 45.78 264 PRO A CA 1
ATOM 2256 C C . PRO A 1 264 ? 2.622 28.517 -29.944 1.00 45.78 264 PRO A C 1
ATOM 2258 O O . PRO A 1 264 ? 1.657 28.046 -30.554 1.00 45.78 264 PRO A O 1
ATOM 2261 N N . VAL A 1 265 ? 2.534 29.578 -29.139 1.00 53.00 265 VAL A N 1
ATOM 2262 C CA . VAL A 1 265 ? 1.318 30.375 -29.052 1.00 53.00 265 VAL A CA 1
ATOM 2263 C C . VAL A 1 265 ? 1.078 30.839 -30.476 1.00 53.00 265 VAL A C 1
ATOM 2265 O O . VAL A 1 265 ? 1.922 31.524 -31.052 1.00 53.00 265 VAL A O 1
ATOM 2268 N N . PHE A 1 266 ? -0.012 30.375 -31.081 1.00 58.03 266 PHE A N 1
ATOM 2269 C CA . PHE A 1 266 ? -0.392 30.822 -32.407 1.00 58.03 266 PHE A CA 1
ATOM 2270 C C . PHE A 1 266 ? -0.826 32.275 -32.248 1.00 58.03 266 PHE A C 1
ATOM 2272 O O . PHE A 1 266 ? -1.951 32.551 -31.838 1.00 58.03 266 PHE A O 1
ATOM 2279 N N . VAL A 1 267 ? 0.112 33.193 -32.463 1.00 62.72 267 VAL A N 1
ATOM 2280 C CA . VAL A 1 267 ? -0.165 34.620 -32.555 1.00 62.72 267 VAL A CA 1
ATOM 2281 C C . VAL A 1 267 ? -0.589 34.857 -34.003 1.00 62.72 267 VAL A C 1
ATOM 2283 O O . VAL A 1 267 ? 0.238 34.648 -34.892 1.00 62.72 267 VAL A O 1
ATOM 2286 N N . PRO A 1 268 ? -1.853 35.231 -34.265 1.00 75.19 268 PRO A N 1
ATOM 2287 C CA . PRO A 1 268 ? -2.296 35.575 -35.612 1.00 75.19 268 PRO A CA 1
ATOM 2288 C C . PRO A 1 268 ? -1.377 36.637 -36.225 1.00 75.19 268 PRO A C 1
ATOM 2290 O O . PRO A 1 268 ? -0.955 37.554 -35.512 1.00 75.19 268 PRO A O 1
ATOM 2293 N N . GLU A 1 269 ? -1.084 36.531 -37.527 1.00 74.88 269 GLU A N 1
ATOM 2294 C CA . GLU A 1 269 ? -0.188 37.455 -38.247 1.00 74.88 269 GLU A CA 1
ATOM 2295 C C . GLU A 1 269 ? -0.530 38.929 -37.971 1.00 74.88 269 GLU A C 1
ATOM 2297 O O . GLU A 1 269 ? 0.362 39.748 -37.773 1.00 74.88 269 GLU A O 1
ATOM 2302 N N . ASP A 1 270 ? -1.819 39.252 -37.867 1.00 76.94 270 ASP A N 1
ATOM 2303 C CA . ASP A 1 270 ? -2.314 40.610 -37.632 1.00 76.94 270 ASP A CA 1
ATOM 2304 C C . ASP A 1 270 ? -1.825 41.192 -36.295 1.00 76.94 270 ASP A C 1
ATOM 2306 O O . ASP A 1 270 ? -1.476 42.368 -36.201 1.00 76.94 270 ASP A O 1
ATOM 2310 N N . ILE A 1 271 ? -1.759 40.363 -35.247 1.00 71.06 271 ILE A N 1
ATOM 2311 C CA . ILE A 1 271 ? -1.266 40.773 -33.925 1.00 71.06 271 ILE A CA 1
ATOM 2312 C C . ILE A 1 271 ? 0.257 40.906 -33.951 1.00 71.06 271 ILE A C 1
ATOM 2314 O O . ILE A 1 271 ? 0.803 41.826 -33.343 1.00 71.06 271 ILE A O 1
ATOM 2318 N N . LYS A 1 272 ? 0.942 40.028 -34.689 1.00 72.50 272 LYS A N 1
ATOM 2319 C CA . LYS A 1 272 ? 2.395 40.082 -34.852 1.00 72.50 272 LYS A CA 1
ATOM 2320 C C . LYS A 1 272 ? 2.830 41.350 -35.596 1.00 72.50 272 LYS A C 1
ATOM 2322 O O . LYS A 1 272 ? 3.699 42.062 -35.106 1.00 72.50 272 LYS A O 1
ATOM 2327 N N . ASN A 1 273 ? 2.156 41.683 -36.694 1.00 78.50 273 ASN A N 1
ATOM 2328 C CA . ASN A 1 273 ? 2.421 42.889 -37.479 1.00 78.50 273 ASN A CA 1
ATOM 2329 C C . ASN A 1 273 ? 2.122 44.166 -36.679 1.00 78.50 273 ASN A C 1
ATOM 2331 O O . ASN A 1 273 ? 2.888 45.126 -36.731 1.00 78.50 273 ASN A O 1
ATOM 2335 N N . ASN A 1 274 ? 1.043 44.171 -35.886 1.00 77.88 274 ASN A N 1
ATOM 2336 C CA . ASN A 1 274 ? 0.737 45.295 -35.001 1.00 77.88 274 ASN A CA 1
ATOM 2337 C C . ASN A 1 274 ? 1.817 45.482 -33.929 1.00 77.88 274 ASN A C 1
ATOM 2339 O O . ASN A 1 274 ? 2.271 46.605 -33.723 1.00 77.88 274 ASN A O 1
ATOM 2343 N N . LEU A 1 275 ? 2.275 44.404 -33.288 1.00 75.69 275 LEU A N 1
ATOM 2344 C CA . LEU A 1 275 ? 3.355 44.470 -32.302 1.00 75.69 275 LEU A CA 1
ATOM 2345 C C . LEU A 1 275 ? 4.672 44.948 -32.921 1.00 75.69 275 LEU A C 1
ATOM 2347 O O . LEU A 1 275 ? 5.318 45.823 -32.351 1.00 75.69 275 LEU A O 1
ATOM 2351 N N . GLU A 1 276 ? 5.043 44.435 -34.095 1.00 75.44 276 GLU A N 1
ATOM 2352 C CA . GLU A 1 276 ? 6.237 44.881 -34.822 1.00 75.44 276 GLU A CA 1
ATOM 2353 C C . GLU A 1 276 ? 6.144 46.371 -35.179 1.00 75.44 276 GLU A C 1
ATOM 2355 O O . GLU A 1 276 ? 7.092 47.114 -34.937 1.00 75.44 276 GLU A O 1
ATOM 2360 N N . SER A 1 277 ? 4.978 46.847 -35.631 1.00 73.81 277 SER A N 1
ATOM 2361 C CA . SER A 1 277 ? 4.765 48.273 -35.910 1.00 73.81 277 SER A CA 1
ATOM 2362 C C . SER A 1 277 ? 4.837 49.153 -34.656 1.00 73.81 277 SER A C 1
ATOM 2364 O O . SER A 1 277 ? 5.411 50.238 -34.702 1.00 73.81 277 SER A O 1
ATOM 2366 N N . MET A 1 278 ? 4.310 48.688 -33.516 1.00 73.62 278 MET A N 1
ATOM 2367 C CA . MET A 1 278 ? 4.363 49.429 -32.253 1.00 73.62 278 MET A CA 1
ATOM 2368 C C . MET A 1 278 ? 5.793 49.524 -31.725 1.00 73.62 278 MET A C 1
ATOM 2370 O O . MET A 1 278 ? 6.198 50.587 -31.263 1.00 73.62 278 MET A O 1
ATOM 2374 N N . VAL A 1 279 ? 6.564 48.438 -31.825 1.00 74.38 279 VAL A N 1
ATOM 2375 C CA . VAL A 1 279 ? 7.975 48.406 -31.424 1.00 74.38 279 VAL A CA 1
ATOM 2376 C C . VAL A 1 279 ? 8.820 49.280 -32.347 1.00 74.38 279 VAL A C 1
ATOM 2378 O O . VAL A 1 279 ? 9.616 50.073 -31.853 1.00 74.38 279 VAL A O 1
ATOM 2381 N N . SER A 1 280 ? 8.620 49.205 -33.666 1.00 77.25 280 SER A N 1
ATOM 2382 C CA . SER A 1 280 ? 9.310 50.092 -34.607 1.00 77.25 280 SER A CA 1
ATOM 2383 C C . SER A 1 280 ? 8.997 51.561 -34.339 1.00 77.25 280 SER A C 1
ATOM 2385 O O . SER A 1 280 ? 9.931 52.352 -34.294 1.00 77.25 280 SER A O 1
ATOM 2387 N N . ASN A 1 281 ? 7.730 51.905 -34.084 1.00 75.94 281 ASN A N 1
ATOM 2388 C CA . ASN A 1 281 ? 7.323 53.277 -33.780 1.00 75.94 281 ASN A CA 1
ATOM 2389 C C . ASN A 1 281 ? 7.934 53.794 -32.470 1.00 75.94 281 ASN A C 1
ATOM 2391 O O . ASN A 1 281 ? 8.384 54.936 -32.434 1.00 75.94 281 ASN A O 1
ATOM 2395 N N . LEU A 1 282 ? 7.985 52.956 -31.426 1.00 72.50 282 LEU A N 1
ATOM 2396 C CA . LEU A 1 282 ? 8.622 53.280 -30.143 1.00 72.50 282 LEU A CA 1
ATOM 2397 C C . LEU A 1 282 ? 10.122 53.551 -30.305 1.00 72.50 282 LEU A C 1
ATOM 2399 O O . LEU A 1 282 ? 10.617 54.560 -29.811 1.00 72.50 282 LEU A O 1
ATOM 2403 N N . ILE A 1 283 ? 10.824 52.696 -31.052 1.00 70.94 283 ILE A N 1
ATOM 2404 C CA . ILE A 1 283 ? 12.260 52.857 -31.312 1.00 70.94 283 ILE A CA 1
ATOM 2405 C C . ILE A 1 283 ? 12.519 54.125 -32.133 1.00 70.94 283 ILE A C 1
ATOM 2407 O O . ILE A 1 283 ? 13.439 54.875 -31.825 1.00 70.94 283 ILE A O 1
ATOM 2411 N N . SER A 1 284 ? 11.705 54.407 -33.155 1.00 68.94 284 SER A N 1
ATOM 2412 C CA . SER A 1 284 ? 11.851 55.642 -33.934 1.00 68.94 284 SER A CA 1
ATOM 2413 C C . SER A 1 284 ? 11.529 56.900 -33.125 1.00 68.94 284 SER A C 1
ATOM 2415 O O . SER A 1 284 ? 12.209 57.902 -33.306 1.00 68.94 284 SER A O 1
ATOM 2417 N N . SER A 1 285 ? 10.552 56.859 -32.210 1.00 66.56 285 SER A N 1
ATOM 2418 C CA . SER A 1 285 ? 10.256 58.008 -31.345 1.00 66.56 285 SER A CA 1
ATOM 2419 C C . SER A 1 285 ? 11.348 58.266 -30.308 1.00 66.56 285 SER A C 1
ATOM 2421 O O . SER A 1 285 ? 11.646 59.420 -30.029 1.00 66.56 285 SER A O 1
ATOM 2423 N N . GLU A 1 286 ? 11.984 57.216 -29.775 1.00 60.94 286 GLU A N 1
ATOM 2424 C CA . GLU A 1 286 ? 13.125 57.373 -28.861 1.00 60.94 286 GLU A CA 1
ATOM 2425 C C . GLU A 1 286 ? 14.362 57.935 -29.585 1.00 60.94 286 GLU A C 1
ATOM 2427 O O . GLU A 1 286 ? 15.091 58.736 -29.009 1.00 60.94 286 GLU A O 1
ATOM 2432 N N . LEU A 1 287 ? 14.567 57.587 -30.861 1.00 57.97 287 LEU A N 1
ATOM 2433 C CA . LEU A 1 287 ? 15.667 58.119 -31.675 1.00 57.97 287 LEU A CA 1
ATOM 2434 C C . LEU A 1 287 ? 15.450 59.580 -32.115 1.00 57.97 287 LEU A C 1
ATOM 2436 O O . LEU A 1 287 ? 16.416 60.329 -32.215 1.00 57.97 287 LEU A O 1
ATOM 2440 N N . GLU A 1 288 ? 14.207 60.010 -32.356 1.00 57.12 288 GLU A N 1
ATOM 2441 C CA . GLU A 1 288 ? 13.893 61.414 -32.687 1.00 57.12 288 GLU A CA 1
ATOM 2442 C C . GLU A 1 288 ? 14.003 62.361 -31.477 1.00 57.12 288 GLU A C 1
ATOM 2444 O O . GLU A 1 288 ? 14.266 63.554 -31.651 1.00 57.12 288 GLU A O 1
ATOM 2449 N N . ASP A 1 289 ? 13.828 61.846 -30.256 1.00 54.31 289 ASP A N 1
ATOM 2450 C CA . ASP A 1 289 ? 13.991 62.616 -29.018 1.00 54.31 289 ASP A CA 1
ATOM 2451 C C . ASP A 1 289 ? 15.467 62.748 -28.577 1.00 54.31 289 ASP A C 1
ATOM 2453 O O . ASP A 1 289 ? 15.784 63.649 -27.801 1.00 54.31 289 ASP A O 1
ATOM 2457 N N . GLU A 1 290 ? 16.386 61.926 -29.102 1.00 51.56 290 GLU A N 1
ATOM 2458 C CA . GLU A 1 290 ? 17.840 62.053 -28.875 1.00 51.56 290 GLU A CA 1
ATOM 2459 C C . GLU A 1 290 ? 18.537 63.058 -29.824 1.00 51.56 290 GLU A C 1
ATOM 2461 O O . GLU A 1 290 ? 19.671 63.462 -29.559 1.00 51.56 290 GLU A O 1
ATOM 2466 N N . GLU A 1 291 ? 17.879 63.503 -30.904 1.00 49.47 291 GLU A N 1
ATOM 2467 C CA . GLU A 1 291 ? 18.432 64.460 -31.887 1.00 49.47 291 GLU A CA 1
ATOM 2468 C C . GLU A 1 291 ? 17.992 65.933 -31.680 1.00 49.47 291 GLU A C 1
ATOM 2470 O O . GLU A 1 291 ? 18.295 66.792 -32.517 1.00 49.47 291 GLU A O 1
ATOM 2475 N N . LYS A 1 292 ? 17.314 66.267 -30.571 1.00 44.09 292 LYS A N 1
ATOM 2476 C CA . LYS A 1 292 ? 16.959 67.652 -30.174 1.00 44.09 292 LYS A CA 1
ATOM 2477 C C . LYS A 1 292 ? 17.771 68.160 -28.988 1.00 44.09 292 LYS A C 1
ATOM 2479 O O . LYS A 1 292 ? 18.117 69.365 -29.020 1.00 44.09 292 LYS A O 1
#

Secondary structure (DSSP, 8-state):
-----S--THHHHHHHHHHHHHHHHTT-HHHHHHHHHHHHHHHHHTT-HHHHHHHHHHHHHHHHGGG-S-HHHHHHHHHHHHHHHHHHHHSSS--HHHHHHHHHHHHHHHTGGGS-TT--PPP-HHHHHHHHHHHHHHHHHHHHH-SS-SSHHHHHHHHHHHHHHHHHHH---HHHHHHHHHHHHHHHHHHHHHHHHHH-S-HHHHHHHHHHHHHHHHHHHHGGGSHHHHHHHHHHHHHHHHHHHHHHHHHHSSPPPP----------HHHHHHHHHHHHHHHHHHHHHS--

Foldseek 3Di:
DDDPDDDPPCVVLLVLLVVLLVCLVVVNLVVNLVSLLVQLLVCLVVVNLQSVVLSLLSNVLSVCLVLQPDPVLSVVLSVLVSVVSVVVSPPVDDDNVVSLVSSQVSCVVCLQSSDDPPQAAEADAVVLLVLLLVLLVVLLVVLVVDDADDCNLVSLVVSLVSNSVCCSRHHDDSLSVLVSSLSNLLSLLVVLLVLCCVPPPPNDVSRVVVVVLSVLSNVLSVCSVPRVSNVVSSSVNSSVSSSSSSVSCVVCVDRPPPPPPPPPPPDDPVNVVVVVVVVVVVVVVVVVVVVD

Radius of gyration: 25.51 Å; chains: 1; bounding box: 57×87×62 Å